Protein AF-L7U8T2-F1 (afdb_monomer)

Organism: Myxococcus stipitatus (strain DSM 14675 / JCM 12634 / Mx s8) (NCBI:txid1278073)

Mean predicted aligned error: 9.09 Å

Foldseek 3Di:
DDDDDDDDDDDDPPPPPPPLDDQFDDDPDDPDDADDFPFDKDFFDPVLQADFADLDQDDDDDPPADFPAWECEPNDIDTQVRCQVVVPAFQEWEDDPVCSVVSHIYTYRHSVRVQVVCVVVVLDFDLDADDVLVVDPQVPFWKKFALDFQNDQPVHIHTDTARIKGLFRVVCQLRTFWIFAGQSFQWKKFAQAGRSHHGIYTYGHSDTGRGQSNAKHWHDNPPDIDIDTPRRRTTMIHGTD

pLDDT: mean 81.12, std 19.15, range [32.31, 98.38]

Nearest PDB structures (foldseek):
  4aka-assembly1_A  TM=7.432E-01  e=2.196E-03  Schistosoma mansoni
  4el6-assembly1_A  TM=7.407E-01  e=4.311E-03  Schistosoma mansoni
  6if9-assembly1_A  TM=6.537E-01  e=1.470E-02  Homo sapiens
  2m3c-assembly1_A  TM=6.765E-01  e=3.262E-02  Danio rerio
  3cw3-assembly1_A  TM=5.817E-01  e=6.404E-02  Homo sapiens

Secondary structure (DSSP, 8-state):
---PPP----------------S-------SSPPPPPSS-EEE--HHHHS-PPP--------S------EEEETTEEEEHHHHHHTT---SEEEESHHHHHTTSEEEESSHHHHHHHHHHTT----SS--GGGGGS-GGG--EEEESSGGG--TT-EEEE-TTEEES--GGGTT---EEE--TTSSEEEEEEEGGGEEEEEEEETT-EES-GGGSEEEEEETTEEEEEESTT---EEEEE-

Radius of gyration: 19.43 Å; Cα contacts (8 Å, |Δi|>4): 538; chains: 1; bounding box: 40×77×51 Å

Solvent-accessible surface area (backbone atoms only — not comparable to full-atom values): 13214 Å² total; per-residue (Å²): 134,88,84,85,76,88,88,77,90,85,81,84,81,76,76,80,68,75,87,51,79,72,86,52,69,74,83,74,90,65,96,68,77,66,46,78,72,87,48,73,77,40,76,28,53,66,72,51,71,58,50,61,29,69,94,50,75,65,86,91,66,69,94,87,70,65,79,80,46,37,33,30,48,82,94,44,81,34,47,59,66,54,34,46,78,69,66,56,68,60,16,38,36,36,46,44,70,72,20,31,77,67,63,24,42,34,36,23,58,39,48,66,60,42,49,53,51,26,56,77,69,73,61,61,68,37,67,56,71,56,79,73,35,68,74,43,66,73,91,82,26,43,22,40,42,12,48,31,53,68,66,36,57,89,86,35,39,32,68,51,39,61,35,31,20,26,48,46,36,64,95,48,42,41,32,36,17,13,39,35,21,12,60,50,22,43,30,28,35,40,12,47,26,51,72,48,30,47,38,36,43,37,29,26,44,30,38,67,40,52,46,26,52,56,44,62,48,61,45,44,42,87,97,46,74,48,66,42,41,48,35,42,32,32,18,12,41,32,18,31,29

Sequence (241 aa):
MSRHRPVSLLMMCLASSLAFADAQEPIPEHDLEPVPPDEEIVPALLQDAFSDAEPGLEEALGDDFASEGQFLVGDVLYTAQEIREQGIHISHFVVDDNAAERQAILGFRTTDELQIYLFMTGKYPSETPQGVQLQCPQVDSPAYFFMDTAYDTGEGYFALWPGMALSRLGRWNDKISSLWGAPCATWTVIHQHSDFKGRKLWVYRGTAIRSLRWHGFAEWWGPFAYWASWNDRVSSVQILW

Structure (mmCIF, N/CA/C/O backbone):
data_AF-L7U8T2-F1
#
_entry.id   AF-L7U8T2-F1
#
loop_
_atom_site.group_PDB
_atom_site.id
_atom_site.type_symbol
_atom_site.label_atom_id
_atom_site.label_alt_id
_atom_site.label_comp_id
_atom_site.label_asym_id
_atom_site.label_entity_id
_atom_site.label_seq_id
_atom_site.pdbx_PDB_ins_code
_atom_site.Cartn_x
_atom_site.Cartn_y
_atom_site.Cartn_z
_atom_site.occupancy
_atom_site.B_iso_or_equiv
_atom_site.auth_seq_id
_atom_site.auth_comp_id
_atom_site.auth_asym_id
_atom_site.auth_atom_id
_atom_site.pdbx_PDB_model_num
ATOM 1 N N . MET A 1 1 ? -11.147 61.829 24.803 1.00 45.66 1 MET A N 1
ATOM 2 C CA . MET A 1 1 ? -11.464 61.774 23.359 1.00 45.66 1 MET A CA 1
ATOM 3 C C . MET A 1 1 ? -10.625 60.683 22.707 1.00 45.66 1 MET A C 1
ATOM 5 O O . MET A 1 1 ? -9.533 60.406 23.181 1.00 45.66 1 MET A O 1
ATOM 9 N N . SER A 1 2 ? -11.234 60.013 21.733 1.00 45.25 2 SER A N 1
ATOM 10 C CA . SER A 1 2 ? -10.999 58.648 21.240 1.00 45.25 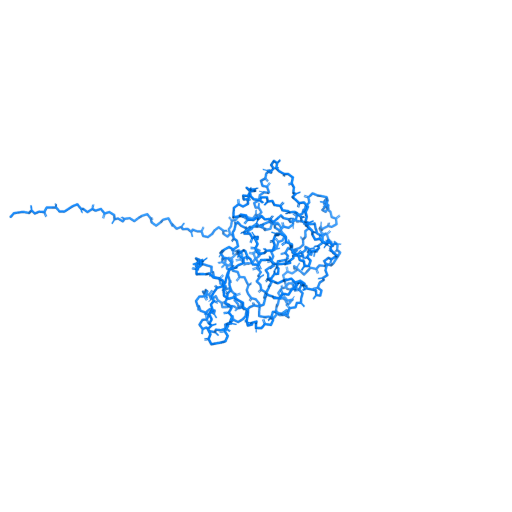2 SER A CA 1
ATOM 11 C C . SER A 1 2 ? -9.557 58.286 20.842 1.00 45.25 2 SER A C 1
ATOM 13 O O . SER A 1 2 ? -8.910 59.023 20.104 1.00 45.25 2 SER A O 1
ATOM 15 N N . ARG A 1 3 ? -9.098 57.101 21.279 1.00 45.31 3 ARG A N 1
ATOM 16 C CA . ARG A 1 3 ? -7.987 56.338 20.681 1.00 45.31 3 ARG A CA 1
ATOM 17 C C . ARG A 1 3 ? -8.598 55.315 19.719 1.00 45.31 3 ARG A C 1
ATOM 19 O O . ARG A 1 3 ? -9.233 54.371 20.181 1.00 45.3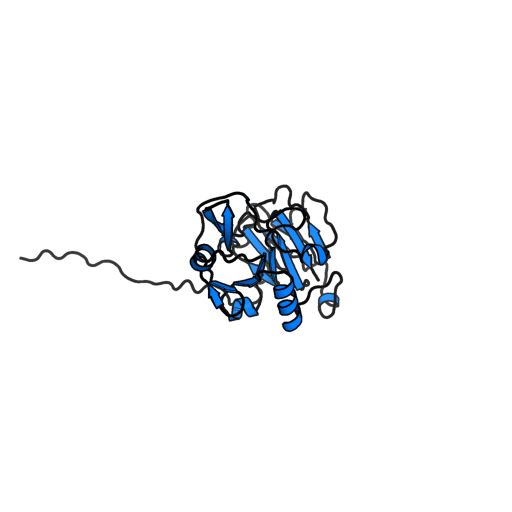1 3 ARG A O 1
ATOM 26 N N . HIS A 1 4 ? -8.379 55.463 18.415 1.00 47.41 4 HIS A N 1
ATOM 27 C CA . HIS A 1 4 ? -8.687 54.405 17.451 1.00 47.41 4 HIS A CA 1
ATOM 28 C C . HIS A 1 4 ? -7.502 53.437 17.348 1.00 47.41 4 HIS A C 1
ATOM 30 O O . HIS A 1 4 ? -6.382 53.840 17.044 1.00 47.41 4 HIS A O 1
ATOM 36 N N . ARG A 1 5 ? -7.762 52.161 17.655 1.00 44.88 5 ARG A N 1
ATOM 37 C CA . ARG A 1 5 ? -6.883 51.023 17.352 1.00 44.88 5 ARG A CA 1
ATOM 38 C C . ARG A 1 5 ? -7.120 50.570 15.902 1.00 44.88 5 ARG A C 1
ATOM 40 O O . ARG A 1 5 ? -8.258 50.669 15.443 1.00 44.88 5 ARG A O 1
ATOM 47 N N . PRO A 1 6 ? -6.102 50.037 15.207 1.00 47.84 6 PRO A N 1
ATOM 48 C CA . PRO A 1 6 ? -6.298 49.372 13.927 1.00 47.84 6 PRO A CA 1
ATOM 49 C C . PRO A 1 6 ? -6.969 48.011 14.152 1.00 47.84 6 PRO A C 1
ATOM 51 O O . PRO A 1 6 ? -6.552 47.240 15.016 1.00 47.84 6 PRO A O 1
ATOM 54 N N . VAL A 1 7 ? -8.011 47.721 13.376 1.00 42.91 7 VAL A N 1
ATOM 55 C CA . VAL A 1 7 ? -8.558 46.369 13.238 1.00 42.91 7 VAL A CA 1
ATOM 56 C C . VAL A 1 7 ? -7.820 45.731 12.067 1.00 42.91 7 VAL A C 1
ATOM 58 O O . VAL A 1 7 ? -7.930 46.184 10.932 1.00 42.91 7 VAL A O 1
ATOM 61 N N . SER A 1 8 ? -7.008 44.726 12.369 1.00 41.28 8 SER A N 1
ATOM 62 C CA . SER A 1 8 ? -6.406 43.814 11.403 1.00 41.28 8 SER A CA 1
ATOM 63 C C . SER A 1 8 ? -6.908 42.405 11.678 1.00 41.28 8 SER A C 1
ATOM 65 O O . SER A 1 8 ? -7.163 42.061 12.830 1.00 41.28 8 SER A O 1
ATOM 67 N N . LEU A 1 9 ? -6.942 41.628 10.595 1.00 39.38 9 LEU A N 1
ATOM 68 C CA . LEU A 1 9 ? -7.124 40.180 10.497 1.00 39.38 9 LEU A CA 1
ATOM 69 C C . LEU A 1 9 ? -8.501 39.608 10.838 1.00 39.38 9 LEU A C 1
ATOM 71 O O . LEU A 1 9 ? -8.900 39.544 11.993 1.00 39.38 9 LEU A O 1
ATOM 75 N N . LEU A 1 10 ? -9.149 39.081 9.801 1.00 34.75 10 LEU A N 1
ATOM 76 C CA . LEU A 1 10 ? -9.542 37.674 9.590 1.00 34.75 10 LEU A CA 1
ATOM 77 C C . LEU A 1 10 ? -10.393 37.699 8.300 1.00 34.75 10 LEU A C 1
ATOM 79 O O . LEU A 1 10 ? -11.108 38.663 8.069 1.00 34.75 10 LEU A O 1
ATOM 83 N N . MET A 1 11 ? -10.388 36.755 7.369 1.00 35.09 11 MET A N 1
ATOM 84 C CA . MET A 1 11 ? -10.200 35.319 7.467 1.00 35.09 11 MET A CA 1
ATOM 85 C C . MET A 1 11 ? -10.095 34.845 6.005 1.00 35.09 11 MET A C 1
ATOM 87 O O . MET A 1 11 ? -11.059 34.973 5.255 1.00 35.09 11 MET A O 1
ATOM 91 N N . MET A 1 12 ? -8.939 34.355 5.564 1.00 32.97 12 MET A N 1
ATOM 92 C CA . MET A 1 12 ? -8.880 33.482 4.388 1.00 32.97 12 MET A CA 1
ATOM 93 C C . MET A 1 12 ? -8.732 32.070 4.939 1.00 32.97 12 MET A C 1
ATOM 95 O O . MET A 1 12 ? -7.625 31.598 5.171 1.00 32.97 12 MET A O 1
ATOM 99 N N . CYS A 1 13 ? -9.863 31.421 5.217 1.00 32.31 13 CYS A N 1
ATOM 100 C CA . CYS A 1 13 ? -9.899 29.968 5.290 1.00 32.31 13 CYS A CA 1
ATOM 101 C C . CYS A 1 13 ? -9.698 29.465 3.860 1.00 32.31 13 CYS A C 1
ATOM 103 O O . CYS A 1 13 ? -10.658 29.325 3.105 1.00 32.31 13 CYS A O 1
ATOM 105 N N . LEU A 1 14 ? -8.442 29.253 3.471 1.00 36.28 14 LEU A N 1
ATOM 106 C CA . LEU A 1 14 ? -8.145 28.290 2.423 1.00 36.28 14 LEU A CA 1
ATOM 107 C C . LEU A 1 14 ? -8.578 26.945 2.995 1.00 36.28 14 LEU A C 1
ATOM 109 O O . LEU A 1 14 ? -7.929 26.398 3.881 1.00 36.28 14 LEU A O 1
ATOM 113 N N . ALA A 1 15 ? -9.747 26.486 2.562 1.00 35.16 15 ALA A N 1
ATOM 114 C CA . ALA A 1 15 ? -10.130 25.104 2.722 1.00 35.16 15 ALA A CA 1
ATOM 115 C C . ALA A 1 15 ? -9.053 24.282 2.012 1.00 35.16 15 ALA A C 1
ATOM 117 O O . ALA A 1 15 ? -8.987 24.272 0.783 1.00 35.16 15 ALA A O 1
ATOM 118 N N . SER A 1 16 ? -8.182 23.644 2.789 1.00 36.84 16 SER A N 1
ATOM 119 C CA . SER A 1 16 ? -7.380 22.516 2.339 1.00 36.84 16 SER A CA 1
ATOM 120 C C . SER A 1 16 ? -8.359 21.383 2.059 1.00 36.84 16 SER A C 1
ATOM 122 O O . SER A 1 16 ? -8.576 20.499 2.879 1.00 36.84 16 SER A O 1
ATOM 124 N N . SER A 1 17 ? -9.059 21.468 0.931 1.00 37.16 17 SER A N 1
ATOM 125 C CA . SER A 1 17 ? -9.742 20.327 0.349 1.00 37.16 17 SER A CA 1
ATOM 126 C C . SER A 1 17 ? -8.671 19.267 0.146 1.00 37.16 17 SER A C 1
ATOM 128 O O . SER A 1 17 ? -7.812 19.419 -0.724 1.00 37.16 17 SER A O 1
ATOM 130 N N . LEU A 1 18 ? -8.685 18.256 1.017 1.00 47.06 18 LEU A N 1
ATOM 131 C CA . LEU A 1 18 ? -7.921 17.031 0.868 1.00 47.06 18 LEU A CA 1
ATOM 132 C C . LEU A 1 18 ? -8.056 16.592 -0.591 1.00 47.06 18 LEU A C 1
ATOM 134 O O . LEU A 1 18 ? -9.169 16.392 -1.085 1.00 47.06 18 LEU A O 1
ATOM 138 N N . ALA A 1 19 ? -6.929 16.540 -1.294 1.00 41.81 19 ALA A N 1
ATOM 139 C CA . ALA A 1 19 ? -6.849 16.095 -2.673 1.00 41.81 19 ALA A CA 1
ATOM 140 C C . ALA A 1 19 ? -7.136 14.584 -2.722 1.00 41.81 19 ALA A C 1
ATOM 142 O O . ALA A 1 19 ? -6.229 13.772 -2.820 1.00 41.81 19 ALA A O 1
ATOM 143 N N . PHE A 1 20 ? -8.410 14.213 -2.591 1.00 45.44 20 PHE A N 1
ATOM 144 C CA . PHE A 1 20 ? -8.918 12.852 -2.795 1.00 45.44 20 PHE A CA 1
ATOM 145 C C . PHE A 1 20 ? -9.594 12.694 -4.162 1.00 45.44 20 PHE A C 1
ATOM 147 O O . PHE A 1 20 ? -10.290 11.718 -4.406 1.00 45.44 20 PHE A O 1
ATOM 154 N N . ALA A 1 21 ? -9.399 13.648 -5.072 1.00 33.66 21 ALA A N 1
ATOM 155 C CA . ALA A 1 21 ? -9.958 13.590 -6.412 1.00 33.66 21 ALA A CA 1
ATOM 156 C C . ALA A 1 21 ? -8.982 14.194 -7.425 1.00 33.66 21 ALA A C 1
ATOM 158 O O . ALA A 1 21 ? -9.205 15.288 -7.934 1.00 33.66 21 ALA A O 1
ATOM 159 N N . ASP A 1 22 ? -7.908 13.464 -7.716 1.00 33.53 22 ASP A N 1
ATOM 160 C CA . ASP A 1 22 ? -7.507 13.312 -9.110 1.00 33.53 22 ASP A CA 1
ATOM 161 C C . ASP A 1 22 ? -7.106 11.853 -9.341 1.00 33.53 22 ASP A C 1
ATOM 163 O O . ASP A 1 22 ? -6.260 11.281 -8.650 1.00 33.53 22 ASP A O 1
ATOM 167 N N . ALA A 1 23 ? -7.843 11.213 -10.239 1.00 43.88 23 ALA A N 1
ATOM 168 C CA . ALA A 1 23 ? -7.644 9.830 -10.616 1.00 43.88 23 ALA A CA 1
ATOM 169 C C . ALA A 1 23 ? -6.400 9.772 -11.505 1.00 43.88 23 ALA A C 1
ATOM 171 O O . ALA A 1 23 ? -6.411 10.339 -12.589 1.00 43.88 23 ALA A O 1
ATOM 172 N N . GLN A 1 24 ? -5.359 9.074 -11.045 1.00 44.12 24 GLN A N 1
ATOM 173 C CA . GLN A 1 24 ? -4.103 8.871 -11.775 1.00 44.12 24 GLN A CA 1
ATOM 174 C C . GLN A 1 24 ? -3.408 10.190 -12.150 1.00 44.12 24 GLN A C 1
ATOM 176 O O . GLN A 1 24 ? -3.500 10.662 -13.283 1.00 44.12 24 GLN A O 1
ATOM 181 N N . GLU A 1 25 ? -2.649 10.766 -11.212 1.00 52.16 25 GLU A N 1
ATOM 182 C CA . GLU A 1 25 ? -1.636 11.751 -11.599 1.00 52.16 25 GLU A CA 1
ATOM 183 C C . GLU A 1 25 ? -0.673 11.067 -12.590 1.00 52.16 25 GLU A C 1
ATOM 185 O O . GLU A 1 25 ? -0.160 9.982 -12.285 1.00 52.16 25 GLU A O 1
ATOM 190 N N . PRO A 1 26 ? -0.451 11.627 -13.796 1.00 55.53 26 PRO A N 1
ATOM 191 C CA . PRO A 1 26 ? 0.560 11.089 -14.691 1.00 55.53 26 PRO A CA 1
ATOM 192 C C . PRO A 1 26 ? 1.898 11.155 -13.964 1.00 55.53 26 PRO A C 1
ATOM 194 O O . PRO A 1 26 ? 2.190 12.175 -13.352 1.00 55.53 26 PRO A O 1
ATOM 197 N N . ILE A 1 27 ? 2.684 10.083 -14.043 1.00 58.38 27 ILE A N 1
ATOM 198 C CA . ILE A 1 27 ? 4.072 10.023 -13.570 1.00 58.38 27 ILE A CA 1
ATOM 199 C C . ILE A 1 27 ? 4.819 11.202 -14.228 1.00 58.38 27 ILE A C 1
ATOM 201 O O . ILE A 1 27 ? 5.026 11.139 -15.444 1.00 58.38 27 ILE A O 1
ATOM 205 N N . PRO A 1 28 ? 5.169 12.307 -13.534 1.00 60.94 28 PRO A N 1
ATOM 206 C CA . PRO A 1 28 ? 6.024 13.332 -14.095 1.00 60.94 28 PRO A CA 1
ATOM 207 C C . PRO A 1 28 ? 7.304 12.701 -14.624 1.00 60.94 28 PRO A C 1
ATOM 209 O O . PRO A 1 28 ? 7.880 11.786 -14.037 1.00 60.94 28 PRO A O 1
ATOM 212 N N . GLU A 1 29 ? 7.722 13.196 -15.782 1.00 63.75 29 GLU A N 1
ATOM 213 C CA . GLU A 1 29 ? 8.999 12.820 -16.361 1.00 63.75 29 GLU A CA 1
ATOM 214 C C . GLU A 1 29 ? 10.106 13.204 -15.373 1.00 63.75 29 GLU A C 1
ATOM 216 O O . GLU A 1 29 ? 10.185 14.347 -14.916 1.00 63.75 29 GLU A O 1
ATOM 221 N N . HIS A 1 30 ? 10.939 12.228 -15.025 1.00 64.75 30 HIS A N 1
ATOM 222 C CA . HIS A 1 30 ? 12.118 12.439 -14.203 1.00 64.75 30 HIS A CA 1
ATOM 223 C C . HIS A 1 30 ? 13.360 12.279 -15.074 1.00 64.75 30 HIS A C 1
ATOM 225 O O . HIS A 1 30 ? 13.496 11.301 -15.806 1.00 64.75 30 HIS A O 1
ATOM 231 N N . ASP A 1 31 ? 14.284 13.230 -14.957 1.00 66.62 31 ASP A N 1
ATOM 232 C CA . ASP A 1 31 ? 15.567 13.200 -15.671 1.00 66.62 31 ASP A CA 1
ATOM 233 C C . ASP A 1 31 ? 16.571 12.206 -15.055 1.00 66.62 31 ASP A C 1
ATOM 235 O O . ASP A 1 31 ? 17.640 11.959 -15.615 1.00 66.62 31 ASP A O 1
ATOM 239 N N . LEU A 1 32 ? 16.262 11.669 -13.872 1.00 71.75 32 LEU A N 1
ATOM 240 C CA . LEU A 1 32 ? 17.109 10.729 -13.146 1.00 71.75 32 LEU A CA 1
ATOM 241 C C . LEU A 1 32 ? 16.700 9.295 -13.469 1.00 71.75 32 LEU A C 1
ATOM 243 O O . LEU A 1 32 ? 15.520 9.007 -13.604 1.00 71.75 32 LEU A O 1
ATOM 247 N N . GLU A 1 33 ? 17.668 8.387 -13.558 1.00 80.12 33 GLU A N 1
ATOM 248 C CA . GLU A 1 33 ? 17.374 6.955 -13.630 1.00 80.12 33 GLU A CA 1
ATOM 249 C C . GLU A 1 33 ? 17.013 6.414 -12.233 1.00 80.12 33 GLU A C 1
ATOM 251 O O . GLU A 1 33 ? 17.570 6.889 -11.234 1.00 80.12 33 GLU A O 1
ATOM 256 N N . PRO A 1 34 ? 16.126 5.403 -12.131 1.00 83.50 34 PRO A N 1
ATOM 257 C CA . PRO A 1 34 ? 15.832 4.760 -10.860 1.00 83.50 34 PRO A CA 1
ATOM 258 C C . PRO A 1 34 ? 17.106 4.174 -10.260 1.00 83.50 34 PRO A C 1
ATOM 260 O O . PRO A 1 34 ? 17.869 3.476 -10.934 1.00 83.50 34 PRO A O 1
ATOM 263 N N . VAL A 1 35 ? 17.312 4.393 -8.968 1.00 85.19 35 VAL A N 1
ATOM 264 C CA . VAL A 1 35 ? 18.384 3.713 -8.255 1.00 85.19 35 VAL A CA 1
ATOM 265 C C . VAL A 1 35 ? 18.026 2.227 -8.159 1.00 85.19 35 VAL A C 1
ATOM 267 O O . VAL A 1 35 ? 16.935 1.898 -7.686 1.00 85.19 35 VAL A O 1
ATOM 270 N N . PRO A 1 36 ? 18.934 1.313 -8.542 1.00 80.94 36 PRO A N 1
ATOM 271 C CA . PRO A 1 36 ? 18.758 -0.098 -8.245 1.00 80.94 36 PRO A CA 1
ATOM 272 C C . PRO A 1 36 ? 18.576 -0.313 -6.733 1.00 80.94 36 PRO A C 1
ATOM 274 O O . PRO A 1 36 ? 19.292 0.312 -5.942 1.00 80.94 36 PRO A O 1
ATOM 277 N N . PRO A 1 37 ? 17.652 -1.187 -6.307 1.00 82.69 37 PRO A N 1
ATOM 278 C CA . PRO A 1 37 ? 17.582 -1.584 -4.910 1.00 82.69 37 PRO A CA 1
ATOM 279 C C . PRO A 1 37 ? 18.884 -2.288 -4.498 1.00 82.69 37 PRO A C 1
ATOM 281 O O . PRO A 1 37 ? 19.480 -3.022 -5.286 1.00 82.69 37 PRO A O 1
ATOM 284 N N . ASP A 1 38 ? 19.319 -2.073 -3.255 1.00 84.25 38 ASP A N 1
ATOM 285 C CA . ASP A 1 38 ? 20.511 -2.741 -2.702 1.00 84.25 38 ASP A CA 1
ATOM 286 C C . ASP A 1 38 ? 20.245 -4.221 -2.357 1.00 84.25 38 ASP A C 1
ATOM 288 O O . ASP A 1 38 ? 21.171 -4.983 -2.083 1.00 84.25 38 ASP A O 1
ATOM 292 N N . GLU A 1 39 ? 18.970 -4.606 -2.329 1.00 92.81 39 GLU A N 1
ATOM 293 C CA . GLU A 1 39 ? 18.466 -5.875 -1.813 1.00 92.81 39 GLU A CA 1
ATOM 294 C C . GLU A 1 39 ? 18.006 -6.800 -2.948 1.00 92.81 39 GLU A C 1
ATOM 296 O O . GLU A 1 39 ? 17.706 -6.365 -4.064 1.00 92.81 39 GLU A O 1
ATOM 301 N N . GLU A 1 40 ? 17.940 -8.100 -2.656 1.00 93.25 40 GLU A N 1
ATOM 302 C CA . GLU A 1 40 ? 17.499 -9.108 -3.619 1.00 93.25 40 GLU A CA 1
ATOM 303 C C . GLU A 1 40 ? 16.003 -8.964 -3.928 1.00 93.25 40 GLU A C 1
ATOM 305 O O . GLU A 1 40 ? 15.152 -8.990 -3.036 1.00 93.25 40 GLU A O 1
ATOM 310 N N . ILE A 1 41 ? 15.682 -8.860 -5.219 1.00 96.56 41 ILE A N 1
ATOM 311 C CA . ILE A 1 41 ? 14.303 -8.891 -5.698 1.00 96.56 41 ILE A CA 1
ATOM 312 C C . ILE A 1 41 ? 13.805 -10.336 -5.678 1.00 96.56 41 ILE A C 1
ATOM 314 O O . ILE A 1 41 ? 14.358 -11.207 -6.352 1.00 96.56 41 ILE A O 1
ATOM 318 N N . VAL A 1 42 ? 12.718 -10.570 -4.948 1.00 97.00 42 VAL A N 1
ATOM 319 C CA . VAL A 1 42 ? 12.051 -11.873 -4.824 1.00 97.00 42 VAL A CA 1
ATOM 320 C C . VAL A 1 42 ? 10.669 -11.832 -5.490 1.00 97.00 42 VAL A C 1
ATOM 322 O O . VAL A 1 42 ? 10.132 -10.745 -5.725 1.00 97.00 42 VAL A O 1
ATOM 325 N N . PRO A 1 43 ? 10.058 -12.984 -5.820 1.00 97.44 43 PRO A N 1
ATOM 326 C CA . PRO A 1 43 ? 8.675 -13.017 -6.287 1.00 97.44 43 PRO A CA 1
ATOM 327 C C . PRO A 1 43 ? 7.704 -12.469 -5.233 1.00 97.44 43 PRO A C 1
ATOM 329 O O . PRO A 1 43 ? 7.844 -12.765 -4.048 1.00 97.44 43 PRO A O 1
ATOM 332 N N . ALA A 1 44 ? 6.699 -11.707 -5.664 1.00 97.12 44 ALA A N 1
ATOM 333 C CA . ALA A 1 44 ? 5.607 -11.281 -4.794 1.00 97.12 44 ALA A CA 1
ATOM 334 C C . ALA A 1 44 ? 4.609 -12.433 -4.588 1.00 97.12 44 ALA A C 1
ATOM 336 O O . ALA A 1 44 ? 4.006 -12.908 -5.552 1.00 97.12 44 ALA A O 1
ATOM 337 N N . LEU A 1 45 ? 4.431 -12.868 -3.339 1.00 97.62 45 LEU A N 1
ATOM 338 C CA . LEU A 1 45 ? 3.524 -13.958 -2.970 1.00 97.62 45 LEU A CA 1
ATOM 339 C C . LEU A 1 45 ? 2.320 -13.418 -2.196 1.00 97.62 45 LEU A C 1
ATOM 341 O O . LEU A 1 45 ? 2.463 -12.563 -1.320 1.00 97.62 45 LEU A O 1
ATOM 345 N N . LEU A 1 46 ? 1.127 -13.953 -2.467 1.00 96.88 46 LEU A N 1
ATOM 346 C CA . LEU A 1 46 ? -0.103 -13.491 -1.809 1.00 96.88 46 LEU A CA 1
ATOM 347 C C . LEU A 1 46 ? -0.097 -13.761 -0.305 1.00 96.88 46 LEU A C 1
ATOM 349 O O . LEU A 1 46 ? -0.580 -12.944 0.475 1.00 96.88 46 LEU A O 1
ATOM 353 N N . GLN A 1 47 ? 0.460 -14.902 0.098 1.00 96.88 47 GLN A N 1
ATOM 354 C CA . GLN A 1 47 ? 0.523 -15.316 1.502 1.00 96.88 47 GLN A CA 1
ATOM 355 C C . GLN A 1 47 ? 1.290 -14.319 2.387 1.00 96.88 47 GLN A C 1
ATOM 357 O O . GLN A 1 47 ? 0.995 -14.198 3.570 1.00 96.88 47 GLN A O 1
ATOM 362 N N . ASP A 1 48 ? 2.247 -13.589 1.814 1.00 96.81 48 ASP A N 1
ATOM 363 C CA . ASP A 1 48 ? 3.070 -12.629 2.547 1.00 96.81 48 ASP A CA 1
ATOM 364 C C . ASP A 1 48 ? 2.297 -11.316 2.778 1.00 96.81 48 ASP A C 1
ATOM 366 O O . ASP A 1 48 ? 2.389 -10.692 3.837 1.00 96.81 48 ASP A O 1
ATOM 370 N N . ALA A 1 49 ? 1.459 -10.926 1.812 1.00 96.81 49 ALA A N 1
ATOM 371 C CA . ALA A 1 49 ? 0.580 -9.767 1.923 1.00 96.81 49 ALA A CA 1
ATOM 372 C C . ALA A 1 49 ? -0.627 -10.024 2.845 1.00 96.81 49 ALA A C 1
ATOM 374 O O . ALA A 1 49 ? -1.096 -9.114 3.534 1.00 96.81 49 ALA A O 1
ATOM 375 N N . PHE A 1 50 ? -1.115 -11.264 2.904 1.00 97.44 50 PHE A N 1
ATOM 376 C CA . PHE A 1 50 ? -2.249 -11.674 3.735 1.00 97.44 50 PHE A CA 1
ATOM 377 C C . PHE A 1 50 ? -1.808 -12.213 5.095 1.00 97.44 50 PHE A C 1
ATOM 379 O O . PHE A 1 50 ? -1.923 -13.399 5.400 1.00 97.44 50 PHE A O 1
ATOM 386 N N . SER A 1 51 ? -1.320 -11.302 5.931 1.00 95.00 51 SER A N 1
ATOM 387 C CA . SER A 1 51 ? -1.038 -11.567 7.339 1.00 95.00 51 SER A CA 1
ATOM 388 C C . SER A 1 51 ? -1.532 -10.426 8.220 1.00 95.00 51 SER A C 1
ATOM 390 O O . SER A 1 51 ? -1.432 -9.251 7.854 1.00 95.00 51 SER A O 1
ATOM 392 N N . ASP A 1 52 ? -2.032 -10.761 9.404 1.00 93.19 52 ASP A N 1
ATOM 393 C CA . ASP A 1 52 ? -2.437 -9.759 10.382 1.00 93.19 52 ASP A CA 1
ATOM 394 C C . ASP A 1 52 ? -1.214 -9.172 11.078 1.00 93.19 52 ASP A C 1
ATOM 396 O O . ASP A 1 52 ? -0.253 -9.875 11.401 1.00 93.19 52 ASP A O 1
ATOM 400 N N . ALA A 1 53 ? -1.254 -7.865 11.324 1.00 87.12 53 ALA A N 1
ATOM 401 C CA . ALA A 1 53 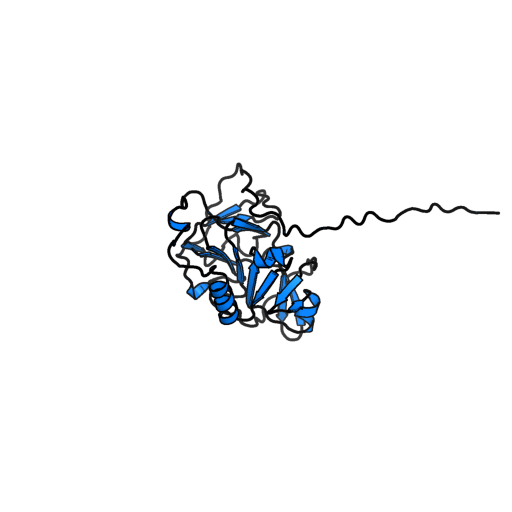? -0.280 -7.249 12.200 1.00 87.12 53 ALA A CA 1
ATOM 402 C C . ALA A 1 53 ? -0.592 -7.710 13.623 1.00 87.12 53 ALA A C 1
ATOM 404 O O . ALA A 1 53 ? -1.685 -7.442 14.133 1.00 87.12 53 ALA A O 1
ATOM 405 N N . GLU A 1 54 ? 0.359 -8.365 14.286 1.00 79.50 54 GLU A N 1
ATOM 406 C CA . GLU A 1 54 ? 0.243 -8.539 15.728 1.00 79.50 54 GLU A CA 1
ATOM 407 C C . GLU A 1 54 ? 0.140 -7.150 16.384 1.00 79.50 54 GLU A C 1
ATOM 409 O O . GLU A 1 54 ? 0.727 -6.184 15.880 1.00 79.50 54 GLU A O 1
ATOM 414 N N . PRO A 1 55 ? -0.613 -7.000 17.485 1.00 66.69 55 PRO A N 1
ATOM 415 C CA . PRO A 1 55 ? -0.534 -5.811 18.322 1.00 66.69 55 PRO A CA 1
ATOM 416 C C . PRO A 1 55 ? 0.900 -5.688 18.866 1.00 66.69 55 PRO A C 1
ATOM 418 O O . PRO A 1 55 ? 1.241 -6.256 19.901 1.00 66.69 55 PRO A O 1
ATOM 421 N N . GLY A 1 56 ? 1.769 -5.031 18.100 1.00 58.72 56 GLY A N 1
ATOM 422 C CA . GLY A 1 56 ? 3.191 -4.922 18.393 1.00 58.72 56 GLY A CA 1
ATOM 423 C C . GLY A 1 56 ? 3.457 -4.011 19.586 1.00 58.72 56 GLY A C 1
ATOM 424 O O . GLY A 1 56 ? 2.713 -3.065 19.821 1.00 58.72 56 GLY A O 1
ATOM 425 N N . LEU A 1 57 ? 4.539 -4.315 20.308 1.00 46.94 57 LEU A N 1
ATOM 426 C CA . LEU A 1 57 ? 5.127 -3.550 21.417 1.00 46.94 57 LEU A CA 1
ATOM 427 C C . LEU A 1 57 ? 6.258 -2.604 20.936 1.00 46.94 57 LEU A C 1
ATOM 429 O O . LEU A 1 57 ? 7.165 -2.306 21.710 1.00 46.94 57 LEU A O 1
ATOM 433 N N . GLU A 1 58 ? 6.266 -2.172 19.673 1.00 50.47 58 GLU A N 1
ATOM 434 C CA . GLU A 1 58 ? 7.445 -1.558 19.026 1.00 50.47 58 GLU A CA 1
ATOM 435 C C . GLU A 1 58 ? 7.438 -0.015 18.949 1.00 50.47 58 GLU A C 1
ATOM 437 O O . GLU A 1 58 ? 6.518 0.644 19.432 1.00 50.47 58 GLU A O 1
ATOM 442 N N . GLU A 1 59 ? 8.568 0.540 18.488 1.00 46.66 59 GLU A N 1
ATOM 443 C CA . GLU A 1 59 ? 9.223 1.785 18.921 1.00 46.66 59 GLU A CA 1
ATOM 444 C C . GLU A 1 59 ? 8.549 3.113 18.534 1.00 46.66 59 GLU A C 1
ATOM 446 O O . GLU A 1 59 ? 8.285 3.426 17.373 1.00 46.66 59 GLU A O 1
ATOM 451 N N . ALA A 1 60 ? 8.378 3.965 19.550 1.00 42.00 60 ALA A N 1
ATOM 452 C CA . ALA A 1 60 ? 7.900 5.33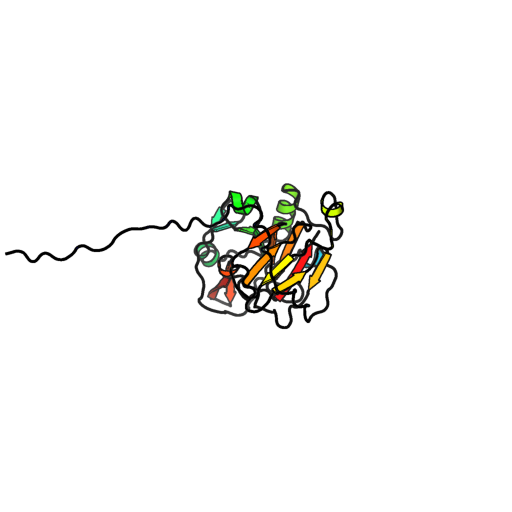0 19.402 1.00 42.00 60 ALA A CA 1
ATOM 453 C C . ALA A 1 60 ? 8.921 6.205 18.660 1.00 42.00 60 ALA A C 1
ATOM 455 O O . ALA A 1 60 ? 9.967 6.560 19.203 1.00 42.00 60 ALA A O 1
ATOM 456 N N . LEU A 1 61 ? 8.570 6.626 17.446 1.00 44.97 61 LEU A N 1
ATOM 457 C CA . LEU A 1 61 ? 9.259 7.694 16.727 1.00 44.97 61 LEU A CA 1
ATOM 458 C C . LEU A 1 61 ? 8.312 8.873 16.489 1.00 44.97 61 LEU A C 1
ATOM 460 O O . LEU A 1 61 ? 7.367 8.749 15.713 1.00 44.97 61 LEU A O 1
ATOM 464 N N . GLY A 1 62 ? 8.648 9.988 17.154 1.00 46.09 62 GLY A N 1
ATOM 465 C CA . GLY A 1 62 ? 8.436 11.380 16.734 1.00 46.09 62 GLY A CA 1
ATOM 466 C C . GLY A 1 62 ? 7.013 11.949 16.753 1.00 46.09 62 GLY A C 1
ATOM 467 O O . GLY A 1 62 ? 6.122 11.445 16.087 1.00 46.09 62 GLY A O 1
ATOM 468 N N . ASP A 1 63 ? 6.848 13.093 17.424 1.00 44.78 63 ASP A N 1
ATOM 469 C CA . ASP A 1 63 ? 5.623 13.916 17.527 1.00 44.78 63 ASP A CA 1
ATOM 470 C C . ASP A 1 63 ? 5.227 14.662 16.221 1.00 44.78 63 ASP A C 1
ATOM 472 O O . ASP A 1 63 ? 4.437 15.607 16.243 1.00 44.78 63 ASP A O 1
ATOM 476 N N . ASP A 1 64 ? 5.731 14.247 15.056 1.00 48.16 64 ASP A N 1
ATOM 477 C CA . ASP A 1 64 ? 5.561 14.980 13.795 1.00 48.16 64 ASP A CA 1
ATOM 478 C C . ASP A 1 64 ? 4.376 14.451 12.971 1.00 48.16 64 ASP A C 1
ATOM 480 O O . ASP A 1 64 ? 4.527 13.998 11.834 1.00 48.16 64 ASP A O 1
ATOM 484 N N . PHE A 1 65 ? 3.166 14.526 13.531 1.00 49.84 65 PHE A N 1
ATOM 485 C CA . PHE A 1 65 ? 1.940 14.173 12.811 1.00 49.84 65 PHE A CA 1
ATOM 486 C C . PHE A 1 65 ? 0.979 15.353 12.648 1.00 49.84 65 PHE A C 1
ATOM 488 O O . PHE A 1 65 ? 0.717 16.113 13.578 1.00 49.84 65 PHE A O 1
ATOM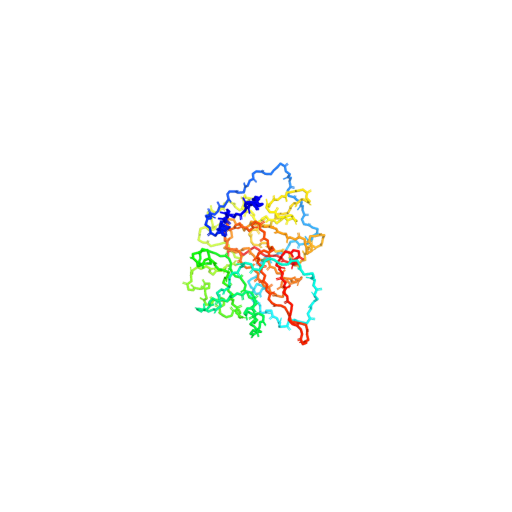 495 N N . ALA A 1 66 ? 0.399 15.456 11.451 1.00 48.81 66 ALA A N 1
ATOM 496 C CA . ALA A 1 66 ? -0.694 16.364 11.134 1.00 48.81 66 ALA A CA 1
ATOM 497 C C . ALA A 1 66 ? -1.953 15.523 10.847 1.00 48.81 66 ALA A C 1
ATOM 499 O O . ALA A 1 66 ? -2.059 14.838 9.832 1.00 48.81 66 ALA A O 1
ATOM 500 N N . SER A 1 67 ? -2.879 15.512 11.810 1.00 49.50 67 SER A N 1
ATOM 501 C CA . SER A 1 67 ? -3.914 14.485 11.976 1.00 49.50 67 SER A CA 1
ATOM 502 C C . SER A 1 67 ? -5.225 14.700 11.241 1.00 49.50 67 SER A C 1
ATOM 504 O O . SER A 1 67 ? -6.294 14.482 11.811 1.00 49.50 67 SER A O 1
ATOM 506 N N . GLU A 1 68 ? -5.169 15.121 9.985 1.00 62.25 68 GLU A N 1
ATOM 507 C CA . GLU A 1 68 ? -6.390 15.510 9.268 1.00 62.25 68 GLU A CA 1
ATOM 508 C C . GLU A 1 68 ? -7.091 14.349 8.538 1.00 62.25 68 GLU A C 1
ATOM 510 O O . GLU A 1 68 ? -8.213 14.515 8.068 1.00 62.25 68 GLU A O 1
ATOM 515 N N . GLY A 1 69 ? -6.484 13.157 8.476 1.00 69.12 69 GLY A N 1
ATOM 516 C CA . GLY A 1 69 ? -7.073 11.987 7.813 1.00 69.12 69 GLY A CA 1
ATOM 517 C C . GLY A 1 69 ? -8.228 11.336 8.589 1.00 69.12 69 GLY A C 1
ATOM 518 O O . GLY A 1 69 ? -8.149 11.147 9.806 1.00 69.12 69 GLY A O 1
ATOM 519 N N . GLN A 1 70 ? -9.287 10.949 7.869 1.00 85.62 70 GLN A N 1
ATOM 520 C CA . GLN A 1 70 ? -10.378 10.104 8.369 1.00 85.62 70 GLN A CA 1
ATOM 521 C C . GLN A 1 70 ? -10.143 8.634 8.006 1.00 85.62 70 GLN A C 1
ATOM 523 O O . GLN A 1 70 ? -9.589 8.325 6.949 1.00 85.62 70 GLN A O 1
ATOM 528 N N . PHE A 1 71 ? -10.608 7.732 8.868 1.00 88.38 71 PHE A N 1
ATOM 529 C CA . PHE A 1 71 ? -10.509 6.287 8.694 1.00 88.38 71 PHE A CA 1
ATOM 530 C C . PHE A 1 71 ? -11.896 5.664 8.712 1.00 88.38 71 PHE A C 1
ATOM 532 O O . PHE A 1 71 ? -12.641 5.849 9.672 1.00 88.38 71 PHE A O 1
ATOM 539 N N . LEU A 1 72 ? -12.239 4.888 7.692 1.00 92.88 72 LEU A N 1
ATOM 540 C CA . LEU A 1 72 ? -13.463 4.100 7.685 1.00 92.88 72 LEU A CA 1
ATOM 541 C C . LEU A 1 72 ? -13.146 2.673 8.128 1.00 92.88 72 LEU A C 1
ATOM 543 O O . LEU A 1 72 ? -12.479 1.940 7.402 1.00 92.88 72 LEU A O 1
ATOM 547 N N . VAL A 1 73 ? -13.631 2.274 9.303 1.00 94.12 73 VAL A N 1
ATOM 548 C CA . VAL A 1 73 ? -13.454 0.911 9.828 1.00 94.12 73 VAL A CA 1
ATOM 549 C C . VAL A 1 73 ? -14.823 0.251 9.943 1.00 94.12 73 VAL A C 1
ATOM 551 O O . VAL A 1 73 ? -15.628 0.598 10.812 1.00 94.12 73 VAL A O 1
ATOM 554 N N . GLY A 1 74 ? -15.102 -0.696 9.044 1.00 93.12 74 GLY A N 1
ATOM 555 C CA . GLY A 1 74 ? -16.469 -1.160 8.797 1.00 93.12 74 GLY A CA 1
ATOM 556 C C . GLY A 1 74 ? -17.309 -0.040 8.175 1.00 93.12 74 GLY A C 1
ATOM 557 O O . GLY A 1 74 ? -16.926 0.515 7.152 1.00 93.12 74 GLY A O 1
ATOM 558 N N . ASP A 1 75 ? -18.420 0.325 8.817 1.00 93.62 75 ASP A N 1
ATOM 559 C CA . ASP A 1 75 ? -19.308 1.414 8.372 1.00 93.62 75 ASP A CA 1
ATOM 560 C C . ASP A 1 75 ? -19.169 2.700 9.210 1.00 93.62 75 ASP A C 1
ATOM 562 O O . ASP A 1 75 ? -19.988 3.614 9.100 1.00 93.62 75 ASP A O 1
ATOM 566 N N . VAL A 1 76 ? -18.156 2.778 10.078 1.00 96.00 76 VAL A N 1
ATOM 567 C CA . VAL A 1 76 ? -17.965 3.904 11.002 1.00 96.00 76 VAL A CA 1
ATOM 568 C C . VAL A 1 76 ? -16.724 4.697 10.612 1.00 96.00 76 VAL A C 1
ATOM 570 O O . VAL A 1 76 ? -15.639 4.133 10.455 1.00 96.00 76 VAL A O 1
ATOM 573 N N . LEU A 1 77 ? -16.896 6.012 10.459 1.00 93.69 77 LEU A N 1
ATOM 574 C CA . LEU A 1 77 ? -15.795 6.954 10.283 1.00 93.69 77 LEU A CA 1
ATOM 575 C C . LEU A 1 77 ? -15.212 7.322 11.643 1.00 93.69 77 LEU A C 1
ATOM 577 O O . LEU A 1 77 ? -15.940 7.729 12.546 1.00 93.69 77 LEU A O 1
ATOM 581 N N . TYR A 1 78 ? -13.896 7.215 11.746 1.00 89.25 78 TYR A N 1
ATOM 582 C CA . TYR A 1 78 ? -13.116 7.592 12.907 1.00 89.25 78 TYR A CA 1
ATOM 583 C C . TYR A 1 78 ? -12.077 8.637 12.521 1.00 89.25 78 TYR A C 1
ATOM 585 O O . TYR A 1 78 ? -11.442 8.573 11.465 1.00 89.25 78 TYR A O 1
ATOM 593 N N . THR A 1 79 ? -11.849 9.578 13.421 1.00 85.94 79 THR A N 1
ATOM 594 C CA . THR A 1 79 ? -10.629 10.379 13.445 1.00 85.94 79 THR A CA 1
ATOM 595 C C . THR A 1 79 ? -9.459 9.551 13.979 1.00 85.94 79 THR A C 1
ATOM 597 O O . THR A 1 79 ? -9.638 8.555 14.688 1.00 85.94 79 THR A O 1
ATOM 600 N N . ALA A 1 80 ? -8.235 10.005 13.708 1.00 78.62 80 ALA A N 1
ATOM 601 C CA . ALA A 1 80 ? -7.030 9.443 14.318 1.00 78.62 80 ALA A CA 1
ATOM 602 C C . ALA A 1 80 ? -7.114 9.392 15.860 1.00 78.62 80 ALA A C 1
ATOM 604 O O . ALA A 1 80 ? -6.738 8.402 16.492 1.00 78.62 80 ALA A O 1
ATOM 605 N N . GLN A 1 81 ? -7.657 10.449 16.473 1.00 78.75 81 GLN A N 1
ATOM 606 C CA . GLN A 1 81 ? -7.819 10.537 17.922 1.00 78.75 81 GLN A CA 1
ATOM 607 C C . GLN A 1 81 ? -8.787 9.475 18.461 1.00 78.75 81 GLN A C 1
ATOM 609 O O . GLN A 1 81 ? -8.477 8.837 19.466 1.00 78.75 81 GLN A O 1
ATOM 614 N N . GLU A 1 82 ? -9.914 9.244 17.787 1.00 85.88 82 GLU A N 1
ATOM 615 C CA . GLU A 1 82 ? -10.898 8.241 18.211 1.00 85.88 82 GLU A CA 1
ATOM 616 C C . GLU A 1 82 ? -10.365 6.814 18.072 1.00 85.88 82 GLU A C 1
ATOM 618 O O . GLU A 1 82 ? -10.566 6.014 18.985 1.00 85.88 82 GLU A O 1
ATOM 623 N N . ILE A 1 83 ? -9.637 6.500 16.989 1.00 83.62 83 ILE A N 1
ATOM 624 C CA . ILE A 1 83 ? -8.942 5.207 16.845 1.00 83.62 83 ILE A CA 1
ATOM 625 C C . ILE A 1 83 ? -8.042 4.956 18.053 1.00 83.62 83 ILE A C 1
ATOM 627 O O . ILE A 1 83 ? -8.080 3.872 18.638 1.00 83.62 83 ILE A O 1
ATOM 631 N N . ARG A 1 84 ? -7.261 5.965 18.451 1.00 75.88 84 ARG A N 1
ATOM 632 C CA . ARG A 1 84 ? -6.343 5.878 19.589 1.00 75.88 84 ARG A CA 1
ATOM 633 C C . ARG A 1 84 ? -7.085 5.684 20.910 1.00 75.88 84 ARG A C 1
ATOM 635 O O . ARG A 1 84 ? -6.759 4.771 21.661 1.00 75.88 84 ARG A O 1
ATOM 642 N N . GLU A 1 85 ? -8.058 6.542 21.204 1.00 80.75 85 GLU A N 1
ATOM 643 C CA . GLU A 1 85 ? -8.801 6.519 22.473 1.00 80.75 85 GLU A CA 1
ATOM 644 C C . GLU A 1 85 ? -9.595 5.225 22.663 1.00 80.75 85 GLU A C 1
ATOM 646 O O . GLU A 1 85 ? -9.741 4.747 23.788 1.00 80.75 85 GLU A O 1
ATOM 651 N N . GLN A 1 86 ? -10.072 4.637 21.566 1.00 85.31 86 GLN A N 1
ATOM 652 C CA . GLN A 1 86 ? -10.821 3.383 21.577 1.00 85.31 86 GLN A CA 1
ATOM 653 C C . GLN A 1 86 ? -9.928 2.143 21.419 1.00 85.31 86 GLN A C 1
ATOM 655 O O . GLN A 1 86 ? -10.441 1.026 21.457 1.00 85.31 86 GLN A O 1
ATOM 660 N N . GLY A 1 87 ? -8.613 2.311 21.237 1.00 80.06 87 GLY A N 1
ATOM 661 C CA . GLY A 1 87 ? -7.682 1.199 21.027 1.00 80.06 87 GLY A CA 1
ATOM 662 C C . GLY A 1 87 ? -8.012 0.370 19.782 1.00 80.06 87 GLY A C 1
ATOM 663 O O . GLY A 1 87 ? -7.871 -0.853 19.796 1.00 80.06 87 GLY A O 1
ATOM 664 N N . ILE A 1 88 ? -8.503 1.010 18.717 1.00 84.62 88 ILE A N 1
ATOM 665 C CA . ILE A 1 88 ? -8.870 0.320 17.478 1.00 84.62 88 ILE A CA 1
ATOM 666 C C . ILE A 1 88 ? -7.592 -0.086 16.744 1.00 84.62 88 ILE A C 1
ATOM 668 O O . ILE A 1 88 ? -6.858 0.749 16.222 1.00 84.62 88 ILE A O 1
ATOM 672 N N . HIS A 1 89 ? -7.346 -1.391 16.672 1.00 86.81 89 HIS A N 1
ATOM 673 C CA . HIS A 1 89 ? -6.230 -1.948 15.914 1.00 86.81 89 HIS A CA 1
ATOM 674 C C . HIS A 1 89 ? -6.622 -2.202 14.456 1.00 86.81 89 HIS A C 1
ATOM 676 O O . HIS A 1 89 ? -7.600 -2.901 14.195 1.00 86.81 89 HIS A O 1
ATOM 682 N N . ILE A 1 90 ? -5.851 -1.650 13.515 1.00 90.25 90 ILE A N 1
ATOM 683 C CA . ILE A 1 90 ? -6.042 -1.815 12.065 1.00 90.25 90 ILE A CA 1
ATOM 684 C C . ILE A 1 90 ? -4.803 -2.492 11.473 1.00 90.25 90 ILE A C 1
ATOM 686 O O . ILE A 1 90 ? -3.709 -1.925 11.510 1.00 90.25 90 ILE A O 1
ATOM 690 N N . SER A 1 91 ? -4.961 -3.688 10.913 1.00 93.19 91 SER A N 1
ATOM 691 C CA . SER A 1 91 ? -3.855 -4.428 10.291 1.00 93.19 91 SER A CA 1
ATOM 692 C C . SER A 1 91 ? -3.601 -3.975 8.856 1.00 93.19 91 SER A C 1
ATOM 694 O O . SER A 1 91 ? -2.447 -3.885 8.431 1.00 93.19 91 SER A O 1
ATOM 696 N N . HIS A 1 92 ? -4.669 -3.650 8.123 1.00 95.94 92 HIS A N 1
ATOM 697 C CA . HIS A 1 92 ? -4.590 -3.275 6.716 1.00 95.94 92 HIS A CA 1
ATOM 698 C C . HIS A 1 92 ? -5.277 -1.940 6.459 1.00 95.94 92 HIS A C 1
ATOM 700 O O . HIS A 1 92 ? -6.428 -1.728 6.839 1.00 95.94 92 HIS A O 1
ATOM 706 N N . PHE A 1 93 ? -4.566 -1.069 5.763 1.00 95.56 93 PHE A N 1
ATOM 707 C CA . PHE A 1 93 ? -5.038 0.212 5.271 1.00 95.56 93 PHE A CA 1
ATOM 708 C C . PHE A 1 93 ? -5.171 0.104 3.759 1.00 95.56 93 PHE A C 1
ATOM 710 O O . PHE A 1 93 ? -4.267 -0.416 3.109 1.00 95.56 93 PHE A O 1
ATOM 717 N N . VAL A 1 94 ? -6.270 0.581 3.192 1.00 96.12 94 VAL A N 1
ATOM 718 C CA . VAL A 1 94 ? -6.512 0.542 1.748 1.00 96.12 94 VAL A CA 1
ATOM 719 C C . VAL A 1 94 ? -6.769 1.952 1.235 1.00 96.12 94 VAL A C 1
ATOM 721 O O . VAL A 1 94 ? -7.586 2.692 1.789 1.00 96.12 94 VAL A O 1
ATOM 724 N N . VAL A 1 95 ? -6.068 2.296 0.156 1.00 93.94 95 VAL A N 1
ATOM 725 C CA . VAL A 1 95 ? -6.238 3.530 -0.611 1.00 93.94 95 VAL A CA 1
ATOM 726 C C . VAL A 1 95 ? -6.591 3.142 -2.042 1.00 93.94 95 VAL A C 1
ATOM 728 O O . VAL A 1 95 ? -5.743 2.682 -2.809 1.00 93.94 95 VAL A O 1
ATOM 731 N N . ASP A 1 96 ? -7.865 3.303 -2.379 1.00 94.56 96 ASP A N 1
ATOM 732 C CA . ASP A 1 96 ? -8.433 3.034 -3.696 1.00 94.56 96 ASP A CA 1
ATOM 733 C C . ASP A 1 96 ? -9.559 4.032 -4.034 1.00 94.56 96 ASP A C 1
ATOM 735 O O . ASP A 1 96 ? -9.769 5.019 -3.330 1.00 94.56 96 ASP A O 1
ATOM 739 N N . ASP A 1 97 ? -10.289 3.796 -5.120 1.00 93.50 97 ASP A N 1
ATOM 740 C CA . ASP A 1 97 ? -11.440 4.602 -5.544 1.00 93.50 97 ASP A CA 1
ATOM 741 C C . ASP A 1 97 ? -12.573 4.647 -4.503 1.00 93.50 97 ASP A C 1
ATOM 743 O O . ASP A 1 97 ? -13.151 5.711 -4.301 1.00 93.50 97 ASP A O 1
ATOM 747 N N . ASN A 1 98 ? -12.841 3.567 -3.759 1.00 93.94 98 ASN A N 1
ATOM 748 C CA . ASN A 1 98 ? -13.848 3.598 -2.690 1.00 93.94 98 ASN A CA 1
ATOM 749 C C . ASN A 1 98 ? -13.376 4.452 -1.502 1.00 93.94 98 ASN A C 1
ATOM 751 O O . ASN A 1 98 ? -14.182 5.140 -0.873 1.00 93.94 98 ASN A O 1
ATOM 755 N N . ALA A 1 99 ? -12.080 4.402 -1.182 1.00 91.44 99 ALA A N 1
ATOM 756 C CA . ALA A 1 99 ? -11.456 5.271 -0.186 1.00 91.44 99 ALA A CA 1
ATOM 757 C C . ALA A 1 99 ? -11.587 6.752 -0.597 1.00 91.44 99 ALA A C 1
ATOM 759 O O . ALA A 1 99 ? -12.019 7.597 0.191 1.00 91.44 99 ALA A O 1
ATOM 760 N N . ALA A 1 100 ? -11.293 7.048 -1.866 1.00 88.56 100 ALA A N 1
ATOM 761 C CA . ALA A 1 100 ? -11.388 8.382 -2.452 1.00 88.56 100 ALA A CA 1
ATOM 762 C C . ALA A 1 100 ? -12.825 8.931 -2.447 1.00 88.56 100 ALA A C 1
ATOM 764 O O . ALA A 1 100 ? -13.053 10.048 -1.978 1.00 88.56 100 ALA A O 1
ATOM 765 N N . GLU A 1 101 ? -13.808 8.134 -2.881 1.00 90.31 101 GLU A N 1
ATOM 766 C CA . GLU A 1 101 ? -15.236 8.496 -2.861 1.00 90.31 101 GLU A CA 1
ATOM 767 C C . GLU A 1 101 ? -15.725 8.882 -1.461 1.00 90.31 101 GLU A C 1
ATOM 769 O O . GLU A 1 101 ? -16.576 9.760 -1.303 1.00 90.31 101 GLU A O 1
ATOM 774 N N . ARG A 1 102 ? -15.177 8.229 -0.436 1.00 89.44 102 ARG A N 1
ATOM 775 C CA . ARG A 1 102 ? -15.537 8.444 0.969 1.00 89.44 102 ARG A CA 1
ATOM 776 C C . ARG A 1 102 ? -14.650 9.464 1.670 1.00 89.44 102 ARG A C 1
ATOM 778 O O . ARG A 1 102 ? -14.908 9.764 2.831 1.00 89.44 102 ARG A O 1
ATOM 785 N N . GLN A 1 103 ? -13.636 9.983 0.978 1.00 88.38 103 GLN A N 1
ATOM 786 C CA . GLN A 1 103 ? -12.635 10.902 1.520 1.00 88.38 103 GLN A CA 1
ATOM 787 C C . GLN A 1 103 ? -11.973 10.360 2.800 1.00 88.38 103 GLN A C 1
ATOM 789 O O . GLN A 1 103 ? -11.698 11.108 3.739 1.00 88.38 103 GLN A O 1
ATOM 794 N N . ALA A 1 104 ? -11.744 9.044 2.851 1.00 89.88 104 ALA A N 1
ATOM 795 C CA . ALA A 1 104 ? -11.241 8.349 4.030 1.00 89.88 104 ALA A CA 1
ATOM 796 C C . ALA A 1 104 ? -10.368 7.153 3.641 1.00 89.88 104 ALA A C 1
ATOM 798 O O . ALA A 1 104 ? -10.648 6.464 2.665 1.00 89.88 104 ALA A O 1
ATOM 799 N N . ILE A 1 105 ? -9.353 6.855 4.451 1.00 90.94 105 ILE A N 1
ATOM 800 C CA . ILE A 1 105 ? -8.582 5.611 4.331 1.00 90.94 105 ILE A CA 1
ATOM 801 C C . ILE A 1 105 ? -9.453 4.466 4.848 1.00 90.94 105 ILE A C 1
ATOM 803 O O . ILE A 1 105 ? -10.013 4.559 5.943 1.00 90.94 105 ILE A O 1
ATOM 807 N N . LEU A 1 106 ? -9.563 3.371 4.099 1.00 94.50 106 LEU A N 1
ATOM 808 C CA . LEU A 1 106 ? -10.309 2.205 4.571 1.00 94.50 106 LEU A CA 1
ATOM 809 C C . LEU A 1 106 ? -9.410 1.374 5.490 1.00 94.50 106 LEU A C 1
ATOM 811 O O . LEU A 1 106 ? -8.285 1.037 5.121 1.00 94.50 106 LEU A O 1
ATOM 815 N N . GLY A 1 107 ? -9.892 1.058 6.687 1.00 95.00 107 GLY A N 1
ATOM 816 C CA . GLY A 1 107 ? -9.173 0.273 7.683 1.00 95.00 107 GLY A CA 1
ATOM 817 C C . GLY A 1 107 ? -9.842 -1.074 7.932 1.00 95.00 107 GLY A C 1
ATOM 818 O O . GLY A 1 107 ? -11.028 -1.135 8.253 1.00 95.00 107 GLY A O 1
ATOM 819 N N . PHE A 1 108 ? -9.058 -2.146 7.854 1.00 96.25 108 PHE A N 1
ATOM 820 C CA . PHE A 1 108 ? -9.479 -3.517 8.135 1.00 96.25 108 PHE A CA 1
ATOM 821 C C . PHE A 1 108 ? -8.670 -4.076 9.301 1.00 96.25 108 PHE A C 1
ATOM 823 O O . PHE A 1 108 ? -7.437 -3.963 9.347 1.00 96.25 108 PHE A O 1
ATOM 830 N N . ARG A 1 109 ? -9.363 -4.671 10.270 1.00 93.88 109 ARG A N 1
ATOM 831 C CA . ARG A 1 109 ? -8.729 -5.213 11.478 1.00 93.88 109 ARG A CA 1
ATOM 832 C C . ARG A 1 109 ? -8.029 -6.530 11.183 1.00 93.88 109 ARG A C 1
ATOM 834 O O . ARG A 1 109 ? -6.988 -6.802 11.780 1.00 93.88 109 ARG A O 1
ATOM 841 N N . THR A 1 110 ? -8.583 -7.305 10.255 1.00 96.12 110 THR A N 1
ATOM 842 C CA . THR A 1 110 ? -8.092 -8.635 9.899 1.00 96.12 110 THR A CA 1
ATOM 843 C C . THR A 1 110 ? -7.981 -8.829 8.391 1.00 96.12 110 THR A C 1
ATOM 845 O O . THR A 1 110 ? -8.634 -8.162 7.582 1.00 96.12 110 THR A O 1
ATOM 848 N N . THR A 1 111 ? -7.165 -9.807 8.034 1.00 97.50 111 THR A N 1
ATOM 849 C CA . THR A 1 111 ? -6.942 -10.331 6.692 1.00 97.50 111 THR A CA 1
ATOM 850 C C . THR A 1 111 ? -8.243 -10.870 6.095 1.00 97.50 111 THR A C 1
ATOM 852 O O . THR A 1 111 ? -8.485 -10.697 4.903 1.00 97.50 111 THR A O 1
ATOM 855 N N . ASP A 1 112 ? -9.119 -11.463 6.909 1.00 98.06 112 ASP A N 1
ATOM 856 C CA . ASP A 1 112 ? -10.428 -11.953 6.464 1.00 98.06 112 ASP A CA 1
ATOM 857 C C . ASP A 1 112 ? -11.364 -10.802 6.062 1.00 98.06 112 ASP A C 1
ATOM 859 O O . ASP A 1 112 ? -11.986 -10.855 4.998 1.00 98.06 112 ASP A O 1
ATOM 863 N N . GLU A 1 113 ? -11.442 -9.737 6.873 1.00 97.88 113 GLU A N 1
ATOM 864 C CA . GLU A 1 113 ? -12.237 -8.541 6.551 1.00 97.88 113 GLU A CA 1
ATOM 865 C C . GLU A 1 113 ? -11.759 -7.902 5.237 1.00 97.88 113 GLU A C 1
ATOM 867 O O . GLU A 1 113 ? -12.576 -7.563 4.373 1.00 97.88 113 GLU A O 1
ATOM 872 N N . LEU A 1 114 ? -10.437 -7.792 5.061 1.00 98.38 114 LEU A N 1
ATOM 873 C CA . LEU A 1 114 ? -9.834 -7.291 3.830 1.00 98.38 114 LEU A CA 1
ATOM 874 C C . LEU A 1 114 ? -10.165 -8.191 2.632 1.00 98.38 114 LEU A C 1
ATOM 876 O O . LEU A 1 114 ? -10.605 -7.695 1.599 1.00 98.38 114 LEU A O 1
ATOM 880 N N . GLN A 1 115 ? -9.969 -9.506 2.735 1.00 98.38 115 GLN A N 1
ATOM 881 C CA . GLN A 1 115 ? -10.224 -10.423 1.620 1.00 98.38 115 GLN A CA 1
ATOM 882 C C . GLN A 1 115 ? -11.688 -10.392 1.169 1.00 98.38 115 GLN A C 1
ATOM 884 O O . GLN A 1 115 ? -11.951 -10.399 -0.035 1.00 98.38 115 GLN A O 1
ATOM 889 N N . ILE A 1 116 ? -12.639 -10.296 2.107 1.00 98.06 116 ILE A N 1
ATOM 890 C CA . ILE A 1 116 ? -14.062 -10.106 1.785 1.00 98.06 116 ILE A CA 1
ATOM 891 C C . ILE A 1 116 ? -14.247 -8.824 0.970 1.00 98.06 116 ILE A C 1
ATOM 893 O O . ILE A 1 116 ? -14.896 -8.852 -0.076 1.00 98.06 116 ILE A O 1
ATOM 897 N N . TYR A 1 117 ? -13.656 -7.714 1.410 1.00 98.19 117 TYR A N 1
ATOM 898 C CA . TYR A 1 117 ? -13.714 -6.446 0.688 1.00 98.19 117 TYR A CA 1
ATOM 899 C C . TYR A 1 117 ? -13.135 -6.551 -0.731 1.00 98.19 117 TYR A C 1
ATOM 901 O O . TYR A 1 117 ? -13.789 -6.156 -1.702 1.00 98.19 117 TYR A O 1
ATOM 909 N N . LEU A 1 118 ? -11.940 -7.128 -0.871 1.00 97.88 118 LEU A N 1
ATOM 910 C CA . LEU A 1 118 ? -11.267 -7.296 -2.161 1.00 97.88 118 LEU A CA 1
ATOM 911 C C . LEU A 1 118 ? -12.083 -8.179 -3.115 1.00 97.88 118 LEU A C 1
ATOM 913 O O . LEU A 1 118 ? -12.197 -7.871 -4.301 1.00 97.88 118 LEU A O 1
ATOM 917 N N . PHE A 1 119 ? -12.704 -9.243 -2.601 1.00 97.75 119 PHE A N 1
ATOM 918 C CA . PHE A 1 119 ? -13.582 -10.110 -3.383 1.00 97.75 119 PHE A CA 1
ATOM 919 C C . PHE A 1 119 ? -14.853 -9.378 -3.834 1.00 97.75 119 PHE A C 1
ATOM 921 O O . PHE A 1 119 ? -15.189 -9.391 -5.018 1.00 97.75 119 PHE A O 1
ATOM 928 N N . MET A 1 120 ? -15.535 -8.691 -2.912 1.00 97.62 120 MET A N 1
ATOM 929 C CA . MET A 1 120 ? -16.787 -7.975 -3.189 1.00 97.62 120 MET A CA 1
ATOM 930 C C . MET A 1 120 ? -16.613 -6.812 -4.172 1.00 97.62 120 MET A C 1
ATOM 932 O O . MET A 1 120 ? -17.548 -6.476 -4.896 1.00 97.62 120 MET A O 1
ATOM 936 N N . THR A 1 121 ? -15.426 -6.210 -4.210 1.00 96.38 121 THR A N 1
ATOM 937 C CA . THR A 1 121 ? -15.092 -5.106 -5.122 1.00 96.38 121 THR A CA 1
ATOM 938 C C . THR A 1 121 ? -14.468 -5.567 -6.439 1.00 96.38 121 THR A C 1
ATOM 940 O O . THR A 1 121 ? -14.234 -4.740 -7.316 1.00 96.38 121 THR A O 1
ATOM 943 N N . GLY A 1 122 ? -14.202 -6.869 -6.605 1.00 95.69 122 GLY A N 1
ATOM 944 C CA . GLY A 1 122 ? -13.520 -7.398 -7.789 1.00 95.69 122 GLY A CA 1
ATOM 945 C C . GLY A 1 122 ? -12.056 -6.956 -7.906 1.00 95.69 122 GLY A C 1
ATOM 946 O O . GLY A 1 122 ? -11.513 -6.956 -9.007 1.00 95.69 122 GLY A O 1
ATOM 947 N N . LYS A 1 123 ? -11.426 -6.575 -6.788 1.00 95.81 123 LYS A N 1
ATOM 948 C CA . LYS A 1 123 ? -10.036 -6.090 -6.693 1.00 95.81 123 LYS A CA 1
ATOM 949 C C . LYS A 1 123 ? -9.110 -7.121 -6.048 1.00 95.81 123 LYS A C 1
ATOM 951 O O . LYS A 1 123 ? -8.110 -6.766 -5.428 1.00 95.81 123 LYS A O 1
ATOM 956 N N . TYR A 1 124 ? -9.465 -8.399 -6.115 1.00 97.06 124 TYR A N 1
ATOM 957 C CA . TYR A 1 124 ? -8.666 -9.459 -5.514 1.00 97.06 124 TYR A CA 1
ATOM 958 C C . TYR A 1 124 ? -7.357 -9.661 -6.307 1.00 97.06 124 TYR A C 1
ATOM 960 O O . TYR A 1 124 ? -7.444 -9.868 -7.518 1.00 97.06 124 TYR A O 1
ATOM 968 N N . PRO A 1 125 ? -6.171 -9.593 -5.669 1.00 96.12 125 PRO A N 1
ATOM 969 C CA . PRO A 1 125 ? -4.888 -9.744 -6.356 1.00 96.12 125 PRO A CA 1
ATOM 970 C C . PRO A 1 125 ? -4.584 -11.180 -6.797 1.00 96.12 125 PRO A C 1
ATOM 972 O O . PRO A 1 125 ? -5.156 -12.152 -6.299 1.00 96.12 125 PRO A O 1
ATOM 975 N N . SER A 1 126 ? -3.588 -11.319 -7.665 1.00 94.56 126 SER A N 1
ATOM 976 C CA . SER A 1 126 ? -3.002 -12.583 -8.101 1.00 94.56 126 SER A CA 1
ATOM 977 C C . SER A 1 126 ? -1.467 -12.557 -8.092 1.00 94.56 126 SER A C 1
ATOM 979 O O . SER A 1 126 ? -0.821 -11.515 -8.073 1.00 94.56 126 SER A O 1
ATOM 981 N N . GLU A 1 127 ? -0.851 -13.742 -8.113 1.00 93.06 127 GLU A N 1
ATOM 982 C CA . GLU A 1 127 ? 0.616 -13.894 -8.232 1.00 93.06 127 GLU A CA 1
ATOM 983 C C . GLU A 1 127 ? 1.088 -13.883 -9.695 1.00 93.06 127 GLU A C 1
ATOM 985 O O . GLU A 1 127 ? 2.274 -13.786 -9.995 1.00 93.06 127 GLU A O 1
ATOM 990 N N . THR A 1 128 ? 0.146 -13.983 -10.631 1.00 91.94 128 THR A N 1
ATOM 991 C CA . THR A 1 128 ? 0.384 -13.964 -12.078 1.00 91.94 128 THR A CA 1
ATOM 992 C C . THR A 1 128 ? -0.574 -12.980 -12.740 1.00 91.94 128 THR A C 1
ATOM 994 O O . THR A 1 128 ? -1.672 -12.788 -12.215 1.00 91.94 128 THR A O 1
ATOM 997 N N . PRO A 1 129 ? -0.205 -12.360 -13.874 1.00 90.75 129 PRO A N 1
ATOM 998 C CA . PRO A 1 129 ? -1.063 -11.392 -14.546 1.00 90.75 129 PRO A CA 1
ATOM 999 C C . PRO A 1 129 ? -2.358 -12.039 -15.052 1.00 90.75 129 PRO A C 1
ATOM 1001 O O . PRO A 1 129 ? -2.340 -13.112 -15.661 1.00 90.75 129 PRO A O 1
ATOM 1004 N N . GLN A 1 130 ? -3.483 -11.357 -14.853 1.00 88.44 130 GLN A N 1
ATOM 1005 C CA . GLN A 1 130 ? -4.813 -11.771 -15.289 1.00 88.44 130 GLN A CA 1
ATOM 1006 C C . GLN A 1 130 ? -5.561 -10.634 -15.998 1.00 88.44 130 GLN A C 1
ATOM 1008 O O . GLN A 1 130 ? -5.319 -9.446 -15.782 1.00 88.44 130 GLN A O 1
ATOM 1013 N N . GLY A 1 131 ? -6.503 -11.003 -16.871 1.00 85.31 131 GLY A N 1
ATOM 1014 C CA . GLY A 1 131 ? -7.420 -10.060 -17.514 1.00 85.31 131 GLY A CA 1
ATOM 1015 C C . GLY A 1 131 ? -6.708 -8.896 -18.213 1.00 85.31 131 GLY A C 1
ATOM 1016 O O . GLY A 1 131 ? -5.940 -9.100 -19.152 1.00 85.31 131 GLY A O 1
ATOM 1017 N N . VAL A 1 132 ? -6.973 -7.670 -17.748 1.00 77.44 132 VAL A N 1
ATOM 1018 C CA . VAL A 1 132 ? -6.406 -6.426 -18.305 1.00 77.44 132 VAL A CA 1
ATOM 1019 C C . VAL A 1 132 ? -4.878 -6.378 -18.181 1.00 77.44 132 VAL A C 1
ATOM 1021 O O . VAL A 1 132 ? -4.213 -5.790 -19.029 1.00 77.44 132 VAL A O 1
ATOM 1024 N N . GLN A 1 133 ? -4.296 -7.037 -17.179 1.00 84.31 133 GLN A N 1
ATOM 1025 C CA . GLN A 1 133 ? -2.848 -7.019 -16.934 1.00 84.31 133 GLN A CA 1
ATOM 1026 C C . GLN A 1 133 ? -2.066 -7.785 -18.008 1.00 84.31 133 GLN A C 1
ATOM 1028 O O . GLN A 1 133 ? -0.902 -7.489 -18.253 1.00 84.31 133 GLN A O 1
ATOM 1033 N N . LEU A 1 134 ? -2.708 -8.728 -18.708 1.00 84.00 134 LEU A N 1
ATOM 1034 C CA . LEU A 1 134 ? -2.100 -9.430 -19.845 1.00 84.00 134 LEU A CA 1
ATOM 1035 C C . LEU A 1 134 ? -1.890 -8.517 -21.062 1.00 84.00 134 LEU A C 1
ATOM 1037 O O . LEU A 1 134 ? -1.127 -8.858 -21.961 1.00 84.00 134 LEU A O 1
ATOM 1041 N N . GLN A 1 135 ? -2.584 -7.377 -21.110 1.00 83.31 135 GLN A N 1
ATOM 1042 C CA . GLN A 1 135 ? -2.479 -6.385 -22.185 1.00 83.31 135 GLN A CA 1
ATOM 1043 C C . GLN A 1 135 ? -1.542 -5.230 -21.814 1.00 83.31 135 GLN A C 1
ATOM 1045 O O . GLN A 1 135 ? -1.292 -4.345 -22.630 1.00 83.31 135 GLN A O 1
ATOM 1050 N N . CYS A 1 136 ? -1.037 -5.230 -20.583 1.00 80.00 136 CYS A N 1
ATOM 1051 C CA . CYS A 1 136 ? -0.182 -4.185 -20.060 1.00 80.00 136 CYS A CA 1
ATOM 1052 C C . CYS A 1 136 ? 1.271 -4.378 -20.525 1.00 80.00 136 CYS A C 1
ATOM 1054 O O . CYS A 1 136 ? 1.811 -5.481 -20.388 1.00 80.00 136 CYS A O 1
ATOM 1056 N N . PRO A 1 137 ? 1.944 -3.331 -21.031 1.00 75.00 137 PRO A N 1
ATOM 1057 C CA . PRO A 1 137 ? 3.370 -3.396 -21.313 1.00 75.00 137 PRO A CA 1
ATOM 1058 C C . PRO A 1 137 ? 4.133 -3.496 -19.987 1.00 75.00 137 PRO A C 1
ATOM 1060 O O . PRO A 1 137 ? 4.340 -2.503 -19.297 1.00 75.00 137 PRO A O 1
ATOM 1063 N N . GLN A 1 138 ? 4.540 -4.713 -19.612 1.00 64.31 138 GLN A N 1
ATOM 1064 C CA . GLN A 1 138 ? 5.194 -4.971 -18.322 1.00 64.31 138 GLN A CA 1
ATOM 1065 C C . GLN A 1 138 ? 6.459 -4.132 -18.117 1.00 64.31 138 GLN A C 1
ATOM 1067 O O . GLN A 1 138 ? 6.772 -3.786 -16.988 1.00 64.31 138 GLN A O 1
ATOM 1072 N N . VAL A 1 139 ? 7.170 -3.795 -19.197 1.00 61.94 139 VAL A N 1
ATOM 1073 C CA . VAL A 1 139 ? 8.451 -3.074 -19.145 1.00 61.94 139 VAL A CA 1
ATOM 1074 C C . VAL A 1 139 ? 8.282 -1.640 -18.622 1.00 61.94 139 VAL A C 1
ATOM 1076 O O . VAL A 1 139 ? 9.147 -1.160 -17.895 1.00 61.94 139 VAL A O 1
ATOM 1079 N N . ASP A 1 140 ? 7.132 -1.010 -18.872 1.00 72.56 140 ASP A N 1
ATOM 1080 C CA . ASP A 1 140 ? 6.943 0.437 -18.702 1.00 72.56 140 ASP A CA 1
ATOM 1081 C C . ASP A 1 140 ? 5.913 0.786 -17.614 1.00 72.56 140 ASP A C 1
ATOM 1083 O O . ASP A 1 140 ? 5.256 1.823 -17.667 1.00 72.56 140 ASP A O 1
ATOM 1087 N N . SER A 1 141 ? 5.670 -0.103 -16.648 1.00 86.19 141 SER A N 1
ATOM 1088 C CA . SER A 1 141 ? 4.642 0.132 -15.617 1.00 86.19 141 SER A CA 1
ATOM 1089 C C . SER A 1 141 ? 5.042 -0.313 -14.206 1.00 86.19 141 SER A C 1
ATOM 1091 O O . SER A 1 141 ? 4.301 -1.089 -13.589 1.00 86.19 141 SER A O 1
ATOM 1093 N N . PRO A 1 142 ? 6.191 0.147 -13.671 1.00 92.06 142 PRO A N 1
ATOM 1094 C CA . PRO A 1 142 ? 6.565 -0.131 -12.293 1.00 92.06 142 PRO A CA 1
ATOM 1095 C C . PRO A 1 142 ? 5.791 0.748 -11.302 1.00 92.06 142 PRO A C 1
ATOM 1097 O O . PRO A 1 142 ? 5.134 1.723 -11.666 1.00 92.06 142 PRO A O 1
ATOM 1100 N N . ALA A 1 143 ? 5.897 0.388 -10.028 1.00 93.94 143 ALA A N 1
ATOM 1101 C CA . ALA A 1 143 ? 5.641 1.284 -8.914 1.00 93.94 143 ALA A CA 1
ATOM 1102 C C . ALA A 1 143 ? 6.911 2.085 -8.618 1.00 93.94 143 ALA A C 1
ATOM 1104 O O . ALA A 1 143 ? 8.015 1.553 -8.757 1.00 93.94 143 ALA A O 1
ATOM 1105 N N . TYR A 1 144 ? 6.749 3.328 -8.179 1.00 94.31 144 TYR A N 1
ATOM 1106 C CA . TYR A 1 144 ? 7.849 4.239 -7.863 1.00 94.31 144 TYR A CA 1
ATOM 1107 C C . TYR A 1 144 ? 7.811 4.617 -6.388 1.00 94.31 144 TYR A C 1
ATOM 1109 O O . TYR A 1 144 ? 6.738 4.888 -5.848 1.00 94.31 144 TYR A O 1
ATOM 1117 N N . PHE A 1 145 ? 8.977 4.659 -5.753 1.00 95.50 145 PHE A N 1
ATOM 1118 C CA . PHE A 1 145 ? 9.130 4.961 -4.332 1.00 95.50 145 PHE A CA 1
ATOM 1119 C C . PHE A 1 145 ? 10.177 6.055 -4.144 1.00 95.50 145 PHE A C 1
ATOM 1121 O O . PHE A 1 145 ? 11.303 5.921 -4.629 1.00 95.50 145 PHE A O 1
ATOM 1128 N N . PHE A 1 146 ? 9.811 7.112 -3.423 1.00 94.06 146 PHE A N 1
ATOM 1129 C CA . PHE A 1 146 ? 10.608 8.329 -3.277 1.00 94.06 146 PHE A CA 1
ATOM 1130 C C . PHE A 1 146 ? 10.950 8.563 -1.807 1.00 94.06 146 PHE A C 1
ATOM 1132 O O . PHE A 1 146 ? 10.101 8.341 -0.933 1.00 94.06 146 PHE A O 1
ATOM 1139 N N . MET A 1 147 ? 12.176 9.026 -1.536 1.00 92.50 147 MET A N 1
ATOM 1140 C CA . MET A 1 147 ? 12.567 9.389 -0.168 1.00 92.50 147 MET A CA 1
ATOM 1141 C C . MET A 1 147 ? 11.861 10.659 0.318 1.00 92.50 147 MET A C 1
ATOM 1143 O O . MET A 1 147 ? 11.556 10.798 1.496 1.00 92.50 147 MET A O 1
ATOM 1147 N N . ASP A 1 148 ? 11.535 11.560 -0.607 1.00 89.50 148 ASP A N 1
ATOM 1148 C CA . ASP A 1 148 ? 10.890 12.827 -0.304 1.00 89.50 148 ASP A CA 1
ATOM 1149 C C . ASP A 1 148 ? 9.374 12.791 -0.539 1.00 89.50 148 ASP A C 1
ATOM 1151 O O . ASP A 1 148 ? 8.811 11.915 -1.205 1.00 89.50 148 ASP A O 1
ATOM 1155 N N . THR A 1 149 ? 8.679 13.782 0.019 1.00 88.81 149 THR A N 1
ATOM 1156 C CA . THR A 1 149 ? 7.270 14.038 -0.311 1.00 88.81 149 THR A CA 1
ATOM 1157 C C . THR A 1 149 ? 7.134 14.714 -1.674 1.00 88.81 149 THR A C 1
ATOM 1159 O O . THR A 1 149 ? 8.073 15.307 -2.191 1.00 88.81 149 THR A O 1
ATOM 1162 N N . ALA A 1 150 ? 5.927 14.691 -2.234 1.00 87.94 150 ALA A N 1
ATOM 1163 C CA . ALA A 1 150 ? 5.601 15.300 -3.518 1.00 87.94 150 ALA A CA 1
ATOM 1164 C C . ALA A 1 150 ? 6.429 14.776 -4.696 1.00 87.94 150 ALA A C 1
ATOM 1166 O O . ALA A 1 150 ? 6.592 15.497 -5.679 1.00 87.94 150 ALA A O 1
ATOM 1167 N N . TYR A 1 151 ? 6.880 13.520 -4.597 1.00 88.12 151 TYR A N 1
ATOM 1168 C CA . TYR A 1 151 ? 7.639 12.830 -5.639 1.00 88.12 151 TYR A CA 1
ATOM 1169 C C . TYR A 1 151 ? 8.942 13.558 -5.991 1.00 88.12 151 TYR A C 1
ATOM 1171 O O . TYR A 1 151 ? 9.425 13.478 -7.121 1.00 88.12 151 TYR A O 1
ATOM 1179 N N . ASP A 1 152 ? 9.490 14.311 -5.031 1.00 84.69 152 ASP A N 1
ATOM 1180 C CA . ASP A 1 152 ? 10.788 14.940 -5.204 1.00 84.69 152 ASP A CA 1
ATOM 1181 C C . ASP A 1 152 ? 11.857 13.842 -5.295 1.00 84.69 152 ASP A C 1
ATOM 1183 O O . ASP A 1 152 ? 11.859 12.853 -4.558 1.00 84.69 152 ASP A O 1
ATOM 1187 N N . THR A 1 153 ? 12.728 13.986 -6.286 1.00 79.06 153 THR A N 1
ATOM 1188 C CA . THR A 1 153 ? 13.797 13.038 -6.584 1.00 79.06 153 THR A CA 1
ATOM 1189 C C . THR A 1 153 ? 15.140 13.493 -6.025 1.00 79.06 153 THR A C 1
ATOM 1191 O O . THR A 1 153 ? 16.154 12.879 -6.354 1.00 79.06 153 THR A O 1
ATOM 1194 N N . GLY A 1 154 ? 15.177 14.565 -5.222 1.00 74.44 154 GLY A N 1
ATOM 1195 C CA . GLY A 1 154 ? 16.389 15.140 -4.633 1.00 74.44 154 GLY A CA 1
ATOM 1196 C C . GLY A 1 154 ? 17.284 14.116 -3.929 1.00 74.44 154 GLY A C 1
ATOM 1197 O O . GLY A 1 154 ? 18.495 14.108 -4.156 1.00 74.44 154 GLY A O 1
ATOM 1198 N N . GLU A 1 155 ? 16.695 13.205 -3.152 1.00 79.56 155 GLU A N 1
ATOM 1199 C CA . GLU A 1 155 ? 17.406 12.092 -2.496 1.00 79.56 155 GLU A CA 1
ATOM 1200 C C . GLU A 1 155 ? 17.350 10.760 -3.281 1.00 79.56 155 GLU A C 1
ATOM 1202 O O . GLU A 1 155 ? 17.920 9.740 -2.877 1.00 79.56 155 GLU A O 1
ATOM 1207 N N . GLY A 1 156 ? 16.733 10.791 -4.463 1.00 86.62 156 GLY A N 1
ATOM 1208 C CA . GLY A 1 156 ? 16.573 9.676 -5.389 1.00 86.62 156 GLY A CA 1
ATOM 1209 C C . GLY A 1 156 ? 15.234 8.950 -5.257 1.00 86.62 156 GLY A C 1
ATOM 1210 O O . GLY A 1 156 ? 14.450 9.161 -4.332 1.00 86.62 156 GLY A O 1
ATOM 1211 N N . TYR A 1 157 ? 14.999 8.026 -6.186 1.00 92.62 157 TYR A N 1
ATOM 1212 C CA . TYR A 1 157 ? 13.865 7.103 -6.149 1.00 92.62 157 TYR A CA 1
ATOM 1213 C C . TYR A 1 157 ? 14.280 5.710 -6.641 1.00 92.62 157 TYR A C 1
ATOM 1215 O O . TYR A 1 157 ? 15.309 5.566 -7.310 1.00 92.62 157 TYR A O 1
ATOM 1223 N N . PHE A 1 158 ? 13.487 4.685 -6.333 1.00 94.50 158 PHE A N 1
ATOM 1224 C CA . PHE A 1 158 ? 13.615 3.362 -6.954 1.00 94.50 158 PHE A CA 1
ATOM 1225 C C . PHE A 1 158 ? 12.287 2.904 -7.556 1.00 94.50 158 PHE A C 1
ATOM 1227 O O . PHE A 1 158 ? 11.222 3.445 -7.250 1.00 94.50 158 PHE A O 1
ATOM 1234 N N . ALA A 1 159 ? 12.368 1.903 -8.431 1.00 93.88 159 ALA A N 1
ATOM 1235 C CA . ALA A 1 159 ? 11.224 1.327 -9.120 1.00 93.88 159 ALA A CA 1
ATOM 1236 C C . ALA A 1 159 ? 11.142 -0.186 -8.879 1.00 93.88 159 ALA A C 1
ATOM 1238 O O . ALA A 1 159 ? 12.170 -0.863 -8.800 1.00 93.88 159 ALA A O 1
ATOM 1239 N N . LEU A 1 160 ? 9.922 -0.715 -8.776 1.00 95.12 160 LEU A N 1
ATOM 1240 C CA . LEU A 1 160 ? 9.666 -2.149 -8.635 1.00 95.12 160 LEU A CA 1
ATOM 1241 C C . LEU A 1 160 ? 8.494 -2.567 -9.527 1.00 95.12 160 LEU A C 1
ATOM 1243 O O . LEU A 1 160 ? 7.459 -1.902 -9.553 1.00 95.12 160 LEU A O 1
ATOM 1247 N N . TRP A 1 161 ? 8.646 -3.660 -10.271 1.00 94.06 161 TRP A N 1
ATOM 1248 C CA . TRP A 1 161 ? 7.664 -4.085 -11.270 1.00 94.06 161 TRP A CA 1
ATOM 1249 C C . TRP A 1 161 ? 6.625 -5.056 -10.698 1.00 94.06 161 TRP A C 1
ATOM 1251 O O . TRP A 1 161 ? 6.891 -5.729 -9.701 1.00 94.06 161 TRP A O 1
ATOM 1261 N N . PRO A 1 162 ? 5.442 -5.175 -11.326 1.00 94.94 162 PRO A N 1
ATOM 1262 C CA . PRO A 1 162 ? 4.450 -6.167 -10.925 1.00 94.94 162 PRO A CA 1
ATOM 1263 C C . PRO A 1 162 ? 5.003 -7.601 -10.889 1.00 94.94 162 PRO A C 1
ATOM 1265 O O . PRO A 1 162 ? 5.762 -8.021 -11.763 1.00 94.94 162 PRO A O 1
ATOM 1268 N N . GLY A 1 163 ? 4.618 -8.352 -9.857 1.00 95.25 163 GLY A N 1
ATOM 1269 C CA . GLY A 1 163 ? 5.143 -9.683 -9.544 1.00 95.25 163 GLY A CA 1
ATOM 1270 C C . GLY A 1 163 ? 6.453 -9.679 -8.750 1.00 95.25 163 GLY A C 1
ATOM 1271 O O . GLY A 1 163 ? 6.946 -10.755 -8.414 1.00 95.25 163 GLY A O 1
ATOM 1272 N N . MET A 1 164 ? 7.015 -8.507 -8.439 1.00 96.75 164 MET A N 1
ATOM 1273 C CA . MET A 1 164 ? 8.259 -8.371 -7.682 1.00 96.75 164 MET A CA 1
ATOM 1274 C C . MET A 1 164 ? 8.023 -7.858 -6.263 1.00 96.75 164 MET A C 1
ATOM 1276 O O . MET A 1 164 ? 7.077 -7.119 -5.979 1.00 96.75 164 MET A O 1
ATOM 1280 N N . ALA A 1 165 ? 8.935 -8.229 -5.376 1.00 98.00 165 ALA A N 1
ATOM 1281 C CA . ALA A 1 165 ? 8.942 -7.853 -3.979 1.00 98.00 165 ALA A CA 1
ATOM 1282 C C . ALA A 1 165 ? 10.373 -7.630 -3.476 1.00 98.00 165 ALA A C 1
ATOM 1284 O O . ALA A 1 165 ? 11.335 -8.185 -4.007 1.00 98.00 165 ALA A O 1
ATOM 1285 N N . LEU A 1 166 ? 10.490 -6.833 -2.418 1.00 98.12 166 LEU A N 1
ATOM 1286 C CA . LEU A 1 166 ? 11.711 -6.622 -1.650 1.00 98.12 166 LEU A CA 1
ATOM 1287 C C . LEU A 1 166 ? 11.372 -6.877 -0.184 1.00 98.12 166 LEU A C 1
ATOM 1289 O O . LEU A 1 166 ? 10.621 -6.107 0.414 1.00 98.12 166 LEU A O 1
ATOM 1293 N N . SER A 1 167 ? 11.901 -7.959 0.391 1.00 97.38 167 SER A N 1
ATOM 1294 C CA . SER A 1 167 ? 11.676 -8.306 1.804 1.00 97.38 167 SER A CA 1
ATOM 1295 C C . SER A 1 167 ? 12.386 -7.352 2.763 1.00 97.38 167 SER A C 1
ATOM 1297 O O . SER A 1 167 ? 12.051 -7.309 3.943 1.00 97.38 167 SER A O 1
ATOM 1299 N N . ARG A 1 168 ? 13.353 -6.578 2.268 1.00 96.50 168 ARG A N 1
ATOM 1300 C CA . ARG A 1 168 ? 14.088 -5.537 2.990 1.00 96.50 168 ARG A CA 1
ATOM 1301 C C . ARG A 1 168 ? 14.377 -4.389 2.042 1.00 96.50 168 ARG A C 1
ATOM 1303 O O . ARG A 1 168 ? 14.417 -4.587 0.831 1.00 96.50 168 ARG A O 1
ATOM 1310 N N . LEU A 1 169 ? 14.606 -3.203 2.592 1.00 94.81 169 LEU A N 1
ATOM 1311 C CA . LEU A 1 169 ? 14.861 -1.997 1.803 1.00 94.81 169 LEU A CA 1
ATOM 1312 C C . LEU A 1 169 ? 16.294 -1.454 1.915 1.00 94.81 169 LEU A C 1
ATOM 1314 O O . LEU A 1 169 ? 16.619 -0.463 1.260 1.00 94.81 169 LEU A O 1
ATOM 1318 N N . GLY A 1 170 ? 17.175 -2.084 2.698 1.00 92.69 170 GLY A N 1
ATOM 1319 C CA . GLY A 1 170 ? 18.575 -1.666 2.817 1.00 92.69 170 GLY A CA 1
ATOM 1320 C C . GLY A 1 170 ? 18.694 -0.180 3.176 1.00 92.69 170 GLY A C 1
ATOM 1321 O O . GLY A 1 170 ? 18.129 0.277 4.171 1.00 92.69 170 GLY A O 1
ATOM 1322 N N . ARG A 1 171 ? 19.375 0.616 2.341 1.00 92.06 171 ARG A N 1
ATOM 1323 C CA . ARG A 1 171 ? 19.523 2.068 2.570 1.00 92.06 171 ARG A CA 1
ATOM 1324 C C . ARG A 1 171 ? 18.219 2.876 2.481 1.00 92.06 171 ARG A C 1
ATOM 1326 O O . ARG A 1 171 ? 18.244 4.050 2.858 1.00 92.06 171 ARG A O 1
ATOM 1333 N N . TRP A 1 172 ? 17.153 2.292 1.931 1.00 93.31 172 TRP A N 1
ATOM 1334 C CA . TRP A 1 172 ? 15.814 2.879 1.772 1.00 93.31 172 TRP A CA 1
ATOM 1335 C C . TRP A 1 172 ? 14.877 2.554 2.935 1.00 93.31 172 TRP A C 1
ATOM 1337 O O . TRP A 1 172 ? 13.752 3.052 2.960 1.00 93.31 172 TRP A O 1
ATOM 1347 N N . ASN A 1 173 ? 15.324 1.710 3.870 1.00 94.81 173 ASN A N 1
ATOM 1348 C CA . ASN A 1 173 ? 14.553 1.353 5.049 1.00 94.81 173 ASN A CA 1
ATOM 1349 C C . ASN A 1 173 ? 14.158 2.613 5.812 1.00 94.81 173 ASN A C 1
ATOM 1351 O O . ASN A 1 173 ? 15.033 3.417 6.139 1.00 94.81 173 ASN A O 1
ATOM 1355 N N . ASP A 1 174 ? 12.862 2.761 6.081 1.00 92.88 174 ASP A N 1
ATOM 1356 C CA . ASP A 1 174 ? 12.310 3.885 6.832 1.00 92.88 174 ASP A CA 1
ATOM 1357 C C . ASP A 1 174 ? 12.656 5.246 6.210 1.00 92.88 174 ASP A C 1
ATOM 1359 O O . ASP A 1 174 ? 12.955 6.206 6.910 1.00 92.88 174 ASP A O 1
ATOM 1363 N N . LYS A 1 175 ? 12.645 5.333 4.873 1.00 93.00 175 LYS A N 1
ATOM 1364 C CA . LYS A 1 175 ? 12.846 6.603 4.148 1.00 93.00 175 LYS A CA 1
ATOM 1365 C C . LYS A 1 175 ? 11.764 6.941 3.143 1.00 93.00 175 LYS A C 1
ATOM 1367 O O . LYS A 1 175 ? 11.783 8.016 2.571 1.00 93.00 175 LYS A O 1
ATOM 1372 N N . ILE A 1 176 ? 10.864 6.010 2.834 1.00 94.06 176 ILE A N 1
ATOM 1373 C CA . ILE A 1 176 ? 9.856 6.251 1.802 1.00 94.06 176 ILE A CA 1
ATOM 1374 C C . ILE A 1 176 ? 8.832 7.252 2.348 1.00 94.06 176 ILE A C 1
ATOM 1376 O O . ILE A 1 176 ? 8.160 6.977 3.345 1.00 94.06 176 ILE A O 1
ATOM 1380 N N . SER A 1 177 ? 8.685 8.386 1.661 1.00 93.12 177 SER A N 1
ATOM 1381 C CA . SER A 1 177 ? 7.759 9.464 2.036 1.00 93.12 177 SER A CA 1
ATOM 1382 C C . SER A 1 177 ? 6.669 9.720 0.994 1.00 93.12 177 SER A C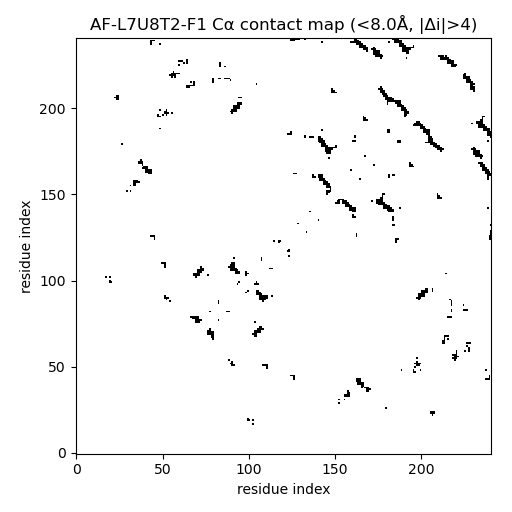 1
ATOM 1384 O O . SER A 1 177 ? 5.621 10.281 1.325 1.00 93.12 177 SER A O 1
ATOM 1386 N N . SER A 1 178 ? 6.856 9.293 -0.256 1.00 93.56 178 SER A N 1
ATOM 1387 C CA . SER A 1 178 ? 5.814 9.301 -1.290 1.00 93.56 178 SER A CA 1
ATOM 1388 C C . SER A 1 178 ? 5.984 8.138 -2.266 1.00 93.56 178 SER A C 1
ATOM 1390 O O . SER A 1 178 ? 7.054 7.526 -2.339 1.00 93.56 178 SER A O 1
ATOM 1392 N N . LEU A 1 179 ? 4.911 7.778 -2.976 1.00 95.19 179 LEU A N 1
ATOM 1393 C CA . LEU A 1 179 ? 4.939 6.663 -3.925 1.00 95.19 179 LEU A CA 1
ATOM 1394 C C . LEU A 1 179 ? 3.892 6.793 -5.032 1.00 95.19 179 LEU A C 1
ATOM 1396 O O . LEU A 1 179 ? 2.864 7.453 -4.856 1.00 95.19 179 LEU A O 1
ATOM 1400 N N . TRP A 1 180 ? 4.119 6.061 -6.121 1.00 92.88 180 TRP A N 1
ATOM 1401 C CA . TRP A 1 180 ? 3.116 5.739 -7.136 1.00 92.88 180 TRP A CA 1
ATOM 1402 C C . TRP A 1 180 ? 2.926 4.240 -7.258 1.00 92.88 180 TRP A C 1
ATOM 1404 O O . TRP A 1 180 ? 3.887 3.496 -7.456 1.00 92.88 180 TRP A O 1
ATOM 1414 N N . GLY A 1 181 ? 1.671 3.807 -7.177 1.00 92.25 181 GLY A N 1
ATOM 1415 C CA . GLY A 1 181 ? 1.294 2.428 -7.422 1.00 92.25 181 GLY A CA 1
ATOM 1416 C C . GLY A 1 181 ? 1.480 2.050 -8.890 1.00 92.25 181 GLY A C 1
ATOM 1417 O O . GLY A 1 181 ? 1.204 2.842 -9.793 1.00 92.25 181 GLY A O 1
ATOM 1418 N N . ALA A 1 182 ? 1.906 0.814 -9.140 1.00 91.69 182 ALA A N 1
ATOM 1419 C CA . ALA A 1 182 ? 2.130 0.323 -10.495 1.00 91.69 182 ALA A CA 1
ATOM 1420 C C . ALA A 1 182 ? 0.815 0.338 -11.307 1.00 91.69 182 ALA A C 1
ATOM 1422 O O . ALA A 1 182 ? -0.160 -0.299 -10.894 1.00 91.69 182 ALA A O 1
ATOM 1423 N N . PRO A 1 183 ? 0.753 0.993 -12.485 1.00 89.44 183 PRO A N 1
ATOM 1424 C CA . PRO A 1 183 ? -0.476 1.068 -13.281 1.00 89.44 183 PRO A CA 1
ATOM 1425 C C . PRO A 1 183 ? -0.997 -0.292 -13.747 1.00 89.44 183 PRO A C 1
ATOM 1427 O O . PRO A 1 183 ? -2.192 -0.440 -13.996 1.00 89.44 183 PRO A O 1
ATOM 1430 N N . CYS A 1 184 ? -0.107 -1.276 -13.879 1.00 90.44 184 CYS A N 1
ATOM 1431 C CA . CYS A 1 184 ? -0.400 -2.608 -14.403 1.00 90.44 184 CYS A CA 1
ATOM 1432 C C . CYS A 1 184 ? -0.442 -3.710 -13.341 1.00 90.44 184 CYS A C 1
ATOM 1434 O O . CYS A 1 184 ? -0.687 -4.861 -13.687 1.00 90.44 184 CYS A O 1
ATOM 1436 N N . ALA A 1 185 ? -0.227 -3.360 -12.076 1.00 93.00 185 ALA A N 1
ATOM 1437 C CA . ALA A 1 185 ? -0.549 -4.208 -10.935 1.00 93.00 185 ALA A CA 1
ATOM 1438 C C . ALA A 1 185 ? -2.044 -4.095 -10.595 1.00 93.00 185 ALA A C 1
ATOM 1440 O O . ALA A 1 185 ? -2.744 -3.259 -11.171 1.00 93.00 185 ALA A O 1
ATOM 1441 N N . THR A 1 186 ? -2.527 -4.877 -9.633 1.00 95.25 186 THR A N 1
ATOM 1442 C CA . THR A 1 186 ? -3.753 -4.553 -8.885 1.00 95.25 186 THR A CA 1
ATOM 1443 C C . THR A 1 186 ? -3.387 -3.767 -7.634 1.00 95.25 186 THR A C 1
ATOM 1445 O O . THR A 1 186 ? -4.042 -2.767 -7.340 1.00 95.25 186 THR A O 1
ATOM 1448 N N . TRP A 1 187 ? -2.312 -4.165 -6.941 1.00 97.62 187 TRP A N 1
ATOM 1449 C CA . TRP A 1 187 ? -1.897 -3.538 -5.688 1.00 97.62 187 TRP A CA 1
ATOM 1450 C C . TRP A 1 187 ? -0.388 -3.333 -5.594 1.00 97.62 187 TRP A C 1
ATOM 1452 O O . TRP A 1 187 ? 0.405 -4.244 -5.830 1.00 97.62 187 TRP A O 1
ATOM 1462 N N . THR A 1 188 ? -0.005 -2.147 -5.137 1.00 97.94 188 THR A N 1
ATOM 1463 C CA . THR A 1 188 ? 1.291 -1.893 -4.509 1.00 97.94 188 THR A CA 1
ATOM 1464 C C . THR A 1 188 ? 1.095 -1.966 -2.999 1.00 97.94 188 THR A C 1
ATOM 1466 O O . THR A 1 188 ? 0.335 -1.183 -2.433 1.00 97.94 188 THR A O 1
ATOM 1469 N N . VAL A 1 189 ? 1.755 -2.917 -2.343 1.00 98.31 189 VAL A N 1
ATOM 1470 C CA . VAL A 1 189 ? 1.663 -3.138 -0.896 1.00 98.31 189 VAL A CA 1
ATOM 1471 C C . VAL A 1 189 ? 2.970 -2.719 -0.247 1.00 98.31 189 VAL A C 1
ATOM 1473 O O . VAL A 1 189 ? 4.036 -3.230 -0.594 1.00 98.31 189 VAL A O 1
ATOM 1476 N N . ILE A 1 190 ? 2.886 -1.800 0.709 1.00 97.88 190 ILE A N 1
ATOM 1477 C CA . ILE A 1 190 ? 4.011 -1.423 1.565 1.00 97.88 190 ILE A CA 1
ATOM 1478 C C . ILE A 1 190 ? 3.776 -1.958 2.975 1.00 97.88 190 ILE A C 1
ATOM 1480 O O . ILE A 1 190 ? 2.651 -1.951 3.484 1.00 97.88 190 ILE A O 1
ATOM 1484 N N . HIS A 1 191 ? 4.846 -2.440 3.594 1.00 97.06 191 HIS A N 1
ATOM 1485 C CA . HIS A 1 191 ? 4.818 -3.106 4.890 1.00 97.06 191 HIS A CA 1
ATOM 1486 C C . HIS A 1 191 ? 5.649 -2.324 5.896 1.00 97.06 191 HIS A C 1
ATOM 1488 O O . HIS A 1 191 ? 6.739 -1.835 5.575 1.00 97.06 191 HIS A O 1
ATOM 1494 N N . GLN A 1 192 ? 5.133 -2.242 7.120 1.00 93.81 192 GLN A N 1
ATOM 1495 C CA . GLN A 1 192 ? 5.792 -1.532 8.213 1.00 93.81 192 GLN A CA 1
ATOM 1496 C C . GLN A 1 192 ? 7.152 -2.154 8.559 1.00 93.81 192 GLN A C 1
ATOM 1498 O O . GLN A 1 192 ? 8.098 -1.444 8.873 1.00 93.81 192 GLN A O 1
ATOM 1503 N N . HIS A 1 193 ? 7.265 -3.481 8.496 1.00 93.25 193 HIS A N 1
ATOM 1504 C CA . HIS A 1 193 ? 8.483 -4.189 8.877 1.00 93.2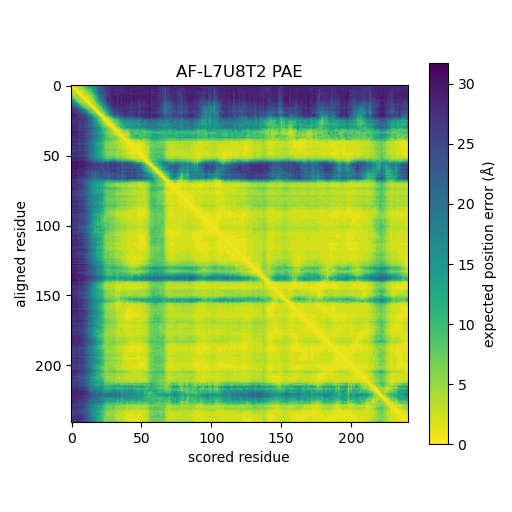5 193 HIS A CA 1
ATOM 1505 C C . HIS A 1 193 ? 9.081 -4.974 7.713 1.00 93.25 193 HIS A C 1
ATOM 1507 O O . HIS A 1 193 ? 8.445 -5.225 6.686 1.00 93.25 193 HIS A O 1
ATOM 1513 N N . SER A 1 194 ? 10.342 -5.363 7.892 1.00 95.62 194 SER A N 1
ATOM 1514 C CA . SER A 1 194 ? 11.019 -6.315 7.014 1.00 95.62 194 SER A CA 1
ATOM 1515 C C . SER A 1 194 ? 10.289 -7.663 6.990 1.00 95.62 194 SER A C 1
ATOM 1517 O O . SER A 1 194 ? 9.494 -7.990 7.875 1.00 95.62 194 SER A O 1
ATOM 1519 N N . ASP A 1 195 ? 10.602 -8.465 5.980 1.00 96.56 195 ASP A N 1
ATOM 1520 C CA . ASP A 1 195 ? 10.048 -9.796 5.742 1.00 96.56 195 ASP A CA 1
ATOM 1521 C C . ASP A 1 195 ? 8.508 -9.789 5.627 1.00 96.56 195 ASP A C 1
ATOM 1523 O O . ASP A 1 195 ? 7.855 -10.749 6.033 1.00 96.56 195 ASP A O 1
ATOM 1527 N N . PHE A 1 196 ? 7.938 -8.701 5.085 1.00 96.75 196 PHE A N 1
ATOM 1528 C CA . PHE A 1 196 ? 6.501 -8.530 4.814 1.00 96.75 196 PHE A CA 1
ATOM 1529 C C . PHE A 1 196 ? 5.611 -8.560 6.069 1.00 96.75 196 PHE A C 1
ATOM 1531 O O . PHE A 1 196 ? 4.483 -9.060 6.066 1.00 96.75 196 PHE A O 1
ATOM 1538 N N . LYS A 1 197 ? 6.140 -8.039 7.181 1.00 94.62 197 LYS A N 1
ATOM 1539 C CA . LYS A 1 197 ? 5.481 -8.051 8.493 1.00 94.62 197 LYS A CA 1
ATOM 1540 C C . LYS A 1 197 ? 4.905 -6.694 8.882 1.00 94.62 197 LYS A C 1
ATOM 1542 O O . LYS A 1 197 ? 5.183 -5.656 8.286 1.00 94.62 197 LYS A O 1
ATOM 1547 N N . GLY A 1 198 ? 4.135 -6.725 9.966 1.00 92.00 198 GLY A N 1
ATOM 1548 C CA . GLY A 1 198 ? 3.511 -5.548 10.552 1.00 92.00 198 GLY A CA 1
ATOM 1549 C C . GLY A 1 198 ? 2.265 -5.121 9.796 1.00 92.00 198 GLY A C 1
ATOM 1550 O O . GLY A 1 198 ? 1.635 -5.911 9.078 1.00 92.00 198 GLY A O 1
ATOM 1551 N N . ARG A 1 199 ? 1.898 -3.855 10.002 1.00 93.31 199 ARG A N 1
ATOM 1552 C CA . ARG A 1 199 ? 0.781 -3.223 9.299 1.00 93.31 199 ARG A CA 1
ATOM 1553 C C . ARG A 1 199 ? 1.087 -3.126 7.811 1.00 93.31 199 ARG A C 1
ATOM 1555 O O . ARG A 1 199 ? 2.249 -3.176 7.404 1.00 93.31 199 ARG A O 1
ATOM 1562 N N . LYS A 1 200 ? 0.031 -2.992 7.008 1.00 95.81 200 LYS A N 1
ATOM 1563 C CA . LYS A 1 200 ? 0.117 -2.987 5.541 1.00 95.81 200 LYS A CA 1
ATOM 1564 C C . LYS A 1 200 ? -0.705 -1.854 4.961 1.00 95.81 200 LYS A C 1
ATOM 1566 O O . LYS A 1 200 ? -1.865 -1.699 5.341 1.00 95.81 200 LYS A O 1
ATOM 1571 N N . LEU A 1 201 ? -0.133 -1.097 4.033 1.00 96.62 201 LEU A N 1
ATOM 1572 C CA . LEU A 1 201 ? -0.865 -0.129 3.223 1.00 96.62 201 LEU A CA 1
ATOM 1573 C C . LEU A 1 201 ? -0.941 -0.649 1.789 1.00 96.62 201 LEU A C 1
ATOM 1575 O O . LEU A 1 201 ? 0.075 -0.856 1.128 1.00 96.62 201 LEU A O 1
ATOM 1579 N N . TRP A 1 202 ? -2.169 -0.866 1.339 1.00 97.81 202 TRP A N 1
ATOM 1580 C CA . TRP A 1 202 ? -2.530 -1.331 0.012 1.00 97.81 202 TRP A CA 1
ATOM 1581 C C . TRP A 1 202 ? -2.905 -0.127 -0.839 1.00 97.81 202 TRP A C 1
ATOM 1583 O O . TRP A 1 202 ? -3.888 0.564 -0.562 1.00 97.81 202 TRP A O 1
ATOM 1593 N N . VAL A 1 203 ? -2.120 0.116 -1.878 1.00 96.69 203 VAL A N 1
ATOM 1594 C CA . VAL A 1 203 ? -2.308 1.231 -2.802 1.00 96.69 203 VAL A CA 1
ATOM 1595 C C . VAL A 1 203 ? -2.757 0.670 -4.136 1.00 96.69 203 VAL A C 1
ATOM 1597 O O . VAL A 1 203 ? -2.051 -0.137 -4.748 1.00 96.69 203 VAL A O 1
ATOM 1600 N N . TYR A 1 204 ? -3.964 1.046 -4.549 1.00 95.25 204 TYR A N 1
ATOM 1601 C CA . TYR A 1 204 ? -4.558 0.514 -5.765 1.00 95.25 204 TYR A CA 1
ATOM 1602 C C . TYR A 1 204 ? -3.794 0.979 -7.007 1.00 95.25 204 TYR A C 1
ATOM 1604 O O . TYR A 1 204 ? -3.032 1.951 -6.997 1.00 95.25 204 TYR A O 1
ATOM 1612 N N . ARG A 1 205 ? -3.966 0.239 -8.098 1.00 91.00 205 ARG A N 1
ATOM 1613 C CA . ARG A 1 205 ? -3.242 0.459 -9.349 1.00 91.00 205 ARG A CA 1
ATOM 1614 C C . ARG A 1 205 ? -3.329 1.899 -9.860 1.00 91.00 205 ARG A C 1
ATOM 1616 O O . ARG A 1 205 ? -4.408 2.473 -9.991 1.00 91.00 205 ARG A O 1
ATOM 1623 N N . GLY A 1 206 ? -2.174 2.468 -10.203 1.00 85.31 206 GLY A N 1
ATOM 1624 C CA . GLY A 1 206 ? -2.061 3.845 -10.693 1.00 85.31 206 GLY A CA 1
ATOM 1625 C C . GLY A 1 206 ? -2.441 4.924 -9.671 1.00 85.31 206 GLY A C 1
ATOM 1626 O O . GLY A 1 206 ? -2.522 6.095 -10.031 1.00 85.31 206 GLY A O 1
ATOM 1627 N N . THR A 1 207 ? -2.688 4.570 -8.410 1.00 90.44 207 THR A N 1
ATOM 1628 C CA . THR A 1 207 ? -2.914 5.556 -7.355 1.00 90.44 207 THR A CA 1
ATOM 1629 C C . THR A 1 207 ? -1.593 6.178 -6.927 1.00 90.44 207 THR A C 1
ATOM 1631 O O . THR A 1 207 ? -0.582 5.495 -6.751 1.00 90.44 207 THR A O 1
ATOM 1634 N N . ALA A 1 208 ? -1.627 7.490 -6.727 1.00 90.81 208 ALA A N 1
ATOM 1635 C CA . ALA A 1 208 ? -0.485 8.286 -6.341 1.00 90.81 208 ALA A CA 1
ATOM 1636 C C . ALA A 1 208 ? -0.642 8.806 -4.908 1.00 90.81 208 ALA A C 1
ATOM 1638 O O . ALA A 1 208 ? -1.682 9.361 -4.557 1.00 90.81 208 ALA A O 1
ATOM 1639 N N . ILE A 1 209 ? 0.379 8.616 -4.068 1.00 90.69 209 ILE A N 1
ATOM 1640 C CA . ILE A 1 209 ? 0.399 9.127 -2.696 1.00 90.69 209 ILE A CA 1
ATOM 1641 C C . ILE A 1 209 ? 1.507 10.158 -2.576 1.00 90.69 209 ILE A C 1
ATOM 1643 O O . ILE A 1 209 ? 2.677 9.829 -2.387 1.00 90.69 209 ILE A O 1
ATOM 1647 N N . ARG A 1 210 ? 1.101 11.427 -2.620 1.00 89.75 210 ARG A N 1
ATOM 1648 C CA . ARG A 1 210 ? 1.999 12.580 -2.538 1.00 89.75 210 ARG A CA 1
ATOM 1649 C C . ARG A 1 210 ? 2.760 12.660 -1.219 1.00 89.75 210 ARG A C 1
ATOM 1651 O O . ARG A 1 210 ? 3.861 13.194 -1.175 1.00 89.75 210 ARG A O 1
ATOM 1658 N N . SER A 1 211 ? 2.170 12.195 -0.123 1.00 89.44 211 SER A N 1
ATOM 1659 C CA . SER A 1 211 ? 2.849 12.161 1.169 1.00 89.44 211 SER A CA 1
ATOM 1660 C C . SER A 1 211 ? 2.232 11.110 2.086 1.00 89.44 211 SER A C 1
ATOM 1662 O O . SER A 1 211 ? 1.039 11.149 2.407 1.00 89.44 211 SER A O 1
ATOM 1664 N N . LEU A 1 212 ? 3.070 10.179 2.532 1.00 89.19 212 LEU A N 1
ATOM 1665 C CA . LEU A 1 212 ? 2.716 9.133 3.487 1.00 89.19 212 LEU A CA 1
ATOM 1666 C C . LEU A 1 212 ? 2.516 9.682 4.904 1.00 89.19 212 LEU A C 1
ATOM 1668 O O . LEU A 1 212 ? 1.846 9.042 5.709 1.00 89.19 212 LEU A O 1
ATOM 1672 N N . ARG A 1 213 ? 2.982 10.905 5.193 1.00 81.38 213 ARG A N 1
ATOM 1673 C CA . ARG A 1 213 ? 2.732 11.604 6.465 1.00 81.38 213 ARG A CA 1
ATOM 1674 C C . ARG A 1 213 ? 1.247 11.714 6.803 1.00 81.38 213 ARG A C 1
ATOM 1676 O O . ARG A 1 213 ? 0.895 11.668 7.973 1.00 81.38 213 ARG A O 1
ATOM 1683 N N . TRP A 1 214 ? 0.379 11.839 5.801 1.00 74.12 214 TRP A N 1
ATOM 1684 C CA . TRP A 1 214 ? -1.073 11.964 6.002 1.00 74.12 214 TRP A CA 1
ATOM 1685 C C . TRP A 1 214 ? -1.779 10.627 6.244 1.00 74.12 214 TRP A C 1
ATOM 1687 O O . TRP A 1 214 ? -2.963 10.599 6.569 1.00 74.12 214 TRP A O 1
ATOM 1697 N N . HIS A 1 215 ? -1.053 9.520 6.103 1.00 75.19 215 HIS A N 1
ATOM 1698 C CA . HIS A 1 215 ? -1.555 8.169 6.284 1.00 75.19 215 HIS A CA 1
ATOM 1699 C C . HIS A 1 215 ? -0.960 7.649 7.589 1.00 75.19 215 HIS A C 1
ATOM 1701 O O . HIS A 1 215 ? 0.216 7.309 7.645 1.00 75.19 215 HIS A O 1
ATOM 1707 N N . GLY A 1 216 ? -1.744 7.641 8.665 1.00 67.62 216 GLY A N 1
ATOM 1708 C CA . GLY A 1 216 ? -1.252 7.263 9.991 1.00 67.62 216 GLY A CA 1
ATOM 1709 C C . GLY A 1 216 ? -2.020 6.140 10.658 1.00 67.62 216 GLY A C 1
ATOM 1710 O O . GLY A 1 216 ? -3.041 5.685 10.152 1.00 67.62 216 GLY A O 1
ATOM 1711 N N . PHE A 1 217 ? -1.516 5.689 11.799 1.00 65.31 217 PHE A N 1
ATOM 1712 C CA . PHE A 1 217 ? -2.148 4.667 12.618 1.00 65.31 217 PHE A CA 1
ATOM 1713 C C . PHE A 1 217 ? -1.778 4.809 14.091 1.00 65.31 217 PHE A C 1
ATOM 1715 O O . PHE A 1 217 ? -0.746 5.380 14.442 1.00 65.31 217 PHE A O 1
ATOM 1722 N N . ALA A 1 218 ? -2.629 4.266 14.962 1.00 57.59 218 ALA A N 1
ATOM 1723 C CA . ALA A 1 218 ? -2.319 4.158 16.379 1.00 57.59 218 ALA A CA 1
ATOM 1724 C C . ALA A 1 218 ? -1.414 2.947 16.619 1.00 57.59 218 ALA A C 1
ATOM 1726 O O . ALA A 1 218 ? -1.695 1.843 16.147 1.00 57.59 218 ALA A O 1
ATOM 1727 N N . GLU A 1 219 ? -0.351 3.152 17.381 1.00 62.72 219 GLU A N 1
ATOM 1728 C CA . GLU A 1 219 ? 0.595 2.122 17.791 1.00 62.72 219 GLU A CA 1
ATOM 1729 C C . GLU A 1 219 ? 0.620 2.026 19.321 1.00 62.72 219 GLU A C 1
ATOM 1731 O O . GLU A 1 219 ? 0.329 3.001 20.024 1.00 62.72 219 GLU A O 1
ATOM 1736 N N . TRP A 1 220 ? 0.870 0.825 19.849 1.00 60.22 220 TRP A N 1
ATOM 1737 C CA . TRP A 1 220 ? 0.636 0.522 21.259 1.00 60.22 220 TRP A CA 1
ATOM 1738 C C . TRP A 1 220 ? 1.914 0.066 21.956 1.00 60.22 220 TRP A C 1
ATOM 1740 O O . TRP A 1 220 ? 2.430 -1.012 21.696 1.00 60.22 220 TRP A O 1
ATOM 1750 N N . TRP A 1 221 ? 2.404 0.853 22.910 1.00 56.00 221 TRP A N 1
ATOM 1751 C CA . TRP A 1 221 ? 3.560 0.491 23.724 1.00 56.00 221 TRP A CA 1
ATOM 1752 C C . TRP A 1 221 ? 3.171 0.430 25.204 1.00 56.00 221 TRP A C 1
ATOM 1754 O O . TRP A 1 221 ? 3.074 1.442 25.902 1.00 56.00 221 TRP A O 1
ATOM 1764 N N . GLY A 1 222 ? 2.920 -0.785 25.703 1.00 62.62 222 GLY A N 1
ATOM 1765 C CA . GLY A 1 222 ? 2.561 -1.011 27.105 1.00 62.62 222 GLY A CA 1
ATOM 1766 C C . GLY A 1 222 ? 1.260 -0.288 27.496 1.00 62.62 222 GLY A C 1
ATOM 1767 O O . GLY A 1 222 ? 0.209 -0.643 26.972 1.00 62.62 222 GLY A O 1
ATOM 1768 N N . PRO A 1 223 ? 1.266 0.679 28.433 1.00 57.25 223 PRO A N 1
ATOM 1769 C CA . PRO A 1 223 ? 0.073 1.455 28.780 1.00 57.25 223 PRO A CA 1
ATOM 1770 C C . PRO A 1 223 ? -0.122 2.721 27.922 1.00 57.25 223 PRO A C 1
ATOM 1772 O O . PRO A 1 223 ? -1.060 3.473 28.182 1.00 57.25 223 PRO A O 1
ATOM 1775 N N . PHE A 1 224 ? 0.752 2.996 26.946 1.00 59.44 224 PHE A N 1
ATOM 1776 C CA . PHE A 1 224 ? 0.731 4.236 26.170 1.00 59.44 224 PHE A CA 1
ATOM 1777 C C . PHE A 1 224 ? 0.425 3.965 24.696 1.00 59.44 224 PHE A C 1
ATOM 1779 O O . PHE A 1 224 ? 1.118 3.194 24.035 1.00 59.44 224 PHE A O 1
ATOM 1786 N N . ALA A 1 225 ? -0.597 4.640 24.177 1.00 61.88 225 ALA A N 1
ATOM 1787 C CA . ALA A 1 225 ? -0.881 4.695 22.751 1.00 61.88 225 ALA A CA 1
ATOM 1788 C C . ALA A 1 225 ? -0.218 5.939 22.157 1.00 61.88 225 ALA A C 1
ATOM 1790 O O . ALA A 1 225 ? -0.447 7.051 22.646 1.00 61.88 225 ALA A O 1
ATOM 1791 N N . TYR A 1 226 ? 0.565 5.768 21.100 1.00 68.31 226 TYR A N 1
A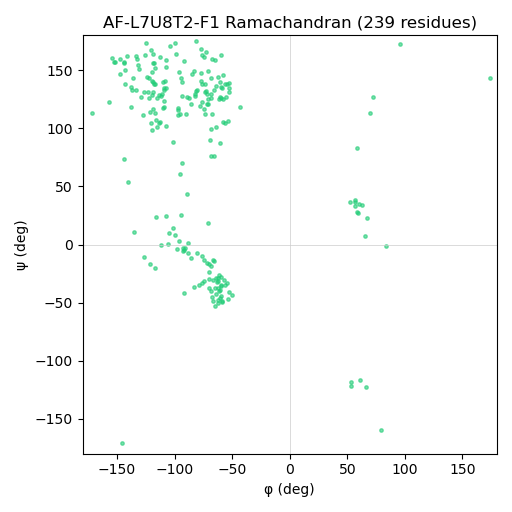TOM 1792 C CA . TYR A 1 226 ? 1.115 6.877 20.326 1.00 68.31 226 TYR A CA 1
ATOM 1793 C C . TYR A 1 226 ? 0.648 6.782 18.879 1.00 68.31 226 TYR A C 1
ATOM 1795 O O . TYR A 1 226 ? 0.040 5.796 18.458 1.00 68.31 226 TYR A O 1
ATOM 1803 N N . TRP A 1 227 ? 0.856 7.860 18.139 1.00 69.00 227 TRP A N 1
ATOM 1804 C CA . TRP A 1 227 ? 0.453 7.926 16.750 1.00 69.00 227 TRP A CA 1
ATOM 1805 C C . TRP A 1 227 ? 1.678 7.847 15.848 1.00 69.00 227 TRP A C 1
ATOM 1807 O O . TRP A 1 227 ? 2.679 8.511 16.103 1.00 69.00 227 TRP A O 1
ATOM 1817 N N . ALA A 1 228 ? 1.580 7.032 14.808 1.00 74.38 228 ALA A N 1
ATOM 1818 C CA . ALA A 1 228 ? 2.598 6.839 13.794 1.00 74.38 228 ALA A CA 1
ATOM 1819 C C . ALA A 1 228 ? 2.050 7.256 12.426 1.00 74.38 228 ALA A C 1
ATOM 1821 O O . ALA A 1 228 ? 0.841 7.242 12.189 1.00 74.38 228 ALA A O 1
ATOM 1822 N N . SER A 1 229 ? 2.943 7.613 11.507 1.00 82.75 229 SER A N 1
ATOM 1823 C CA . SER A 1 229 ? 2.606 7.799 10.095 1.00 82.75 229 SER A CA 1
ATOM 1824 C C . SER A 1 229 ? 3.382 6.815 9.237 1.00 82.75 229 SER A C 1
ATOM 1826 O O . SER A 1 229 ? 4.448 6.372 9.643 1.00 82.75 229 SER A O 1
ATOM 1828 N N . TRP A 1 230 ? 2.876 6.504 8.049 1.00 86.31 230 TRP A N 1
ATOM 1829 C CA . TRP A 1 230 ? 3.580 5.682 7.067 1.00 86.31 230 TRP A CA 1
ATOM 1830 C C . TRP A 1 230 ? 4.842 6.355 6.506 1.00 86.31 230 TRP A C 1
ATOM 1832 O O . TRP A 1 230 ? 5.641 5.680 5.861 1.00 86.31 230 TRP A O 1
ATOM 1842 N N . ASN A 1 231 ? 5.021 7.662 6.738 1.00 87.19 231 ASN A N 1
ATOM 1843 C CA . ASN A 1 231 ? 6.238 8.383 6.374 1.00 87.19 231 ASN A CA 1
ATOM 1844 C C . ASN A 1 231 ? 7.429 7.772 7.096 1.00 87.19 231 ASN A C 1
ATOM 1846 O O . ASN A 1 231 ? 7.387 7.671 8.322 1.00 87.19 231 ASN A O 1
ATOM 1850 N N . ASP A 1 232 ? 8.472 7.412 6.352 1.00 86.69 232 ASP A N 1
ATOM 1851 C CA . ASP A 1 232 ? 9.717 6.905 6.929 1.00 86.69 232 ASP A CA 1
ATOM 1852 C C . ASP A 1 232 ? 9.497 5.669 7.816 1.00 86.69 232 ASP A C 1
ATOM 1854 O O . ASP A 1 232 ? 10.115 5.516 8.863 1.00 86.69 232 ASP A O 1
ATOM 1858 N N . ARG A 1 233 ? 8.560 4.792 7.427 1.00 89.50 233 ARG A N 1
ATOM 1859 C CA . ARG A 1 233 ? 8.241 3.553 8.168 1.00 89.50 233 ARG A CA 1
ATOM 1860 C C . ARG A 1 233 ? 8.081 2.320 7.297 1.00 89.50 233 ARG A C 1
ATOM 1862 O O . ARG A 1 233 ? 7.537 1.307 7.725 1.00 89.50 233 ARG A O 1
ATOM 1869 N N . VAL A 1 234 ? 8.456 2.429 6.031 1.00 94.38 234 VAL A N 1
ATOM 1870 C CA . VAL A 1 234 ? 8.379 1.305 5.107 1.00 94.38 234 VAL A CA 1
ATOM 1871 C C . VAL A 1 234 ? 9.683 0.539 5.184 1.00 94.38 234 VAL A C 1
ATOM 1873 O O . VAL A 1 234 ? 10.754 1.109 4.974 1.00 94.38 234 VAL A O 1
ATOM 1876 N N . SER A 1 235 ? 9.577 -0.763 5.423 1.00 96.12 235 SER A N 1
ATOM 1877 C CA . SER A 1 235 ? 10.733 -1.655 5.539 1.00 96.12 235 SER A CA 1
ATOM 1878 C C . SER A 1 235 ? 10.711 -2.807 4.527 1.00 96.12 235 SER A C 1
ATOM 1880 O O . SER A 1 235 ? 11.744 -3.429 4.279 1.00 96.12 235 SER A O 1
ATOM 1882 N N . SER A 1 236 ? 9.561 -3.098 3.912 1.00 97.75 236 SER A N 1
ATOM 1883 C CA . SER A 1 236 ? 9.456 -4.037 2.788 1.00 97.75 236 SER A CA 1
ATOM 1884 C C . SER A 1 236 ? 8.282 -3.690 1.870 1.00 97.75 236 SER A C 1
ATOM 1886 O O . SER A 1 236 ? 7.350 -2.988 2.271 1.00 97.75 236 SER A O 1
ATOM 1888 N N . VAL A 1 237 ? 8.340 -4.134 0.612 1.00 98.25 237 VAL A N 1
ATOM 1889 C CA . VAL A 1 237 ? 7.349 -3.785 -0.423 1.00 98.25 237 VAL A CA 1
ATOM 1890 C C . VAL A 1 237 ? 7.059 -4.961 -1.352 1.00 98.25 237 VAL A C 1
ATOM 1892 O O . VAL A 1 237 ? 7.925 -5.803 -1.594 1.00 98.25 237 VAL A O 1
ATOM 1895 N N . GLN A 1 238 ? 5.843 -5.015 -1.894 1.00 97.94 238 GLN A N 1
ATOM 1896 C CA . GLN A 1 238 ? 5.391 -6.045 -2.833 1.00 97.94 238 GLN A CA 1
ATOM 1897 C C . GLN A 1 238 ? 4.464 -5.443 -3.887 1.00 97.94 238 GLN A C 1
ATOM 1899 O O . GLN A 1 238 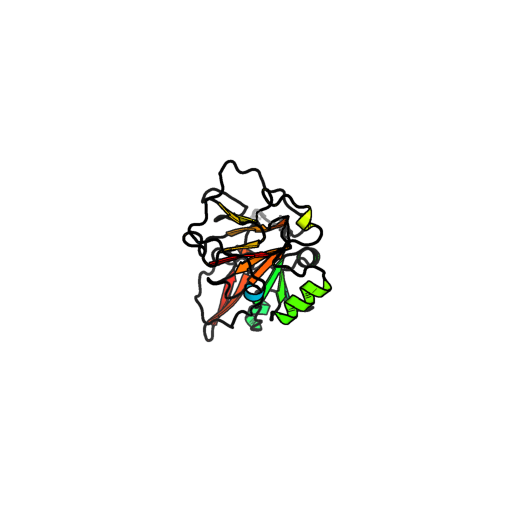? 3.586 -4.647 -3.557 1.00 97.94 238 GLN A O 1
ATOM 1904 N N . ILE A 1 239 ? 4.623 -5.839 -5.150 1.00 97.44 239 ILE A N 1
ATOM 1905 C CA . ILE A 1 239 ? 3.747 -5.412 -6.245 1.00 97.44 239 ILE A CA 1
ATOM 1906 C C . ILE A 1 239 ? 2.973 -6.631 -6.749 1.00 97.44 239 ILE A C 1
ATOM 1908 O O . ILE A 1 239 ? 3.528 -7.492 -7.430 1.00 97.44 239 ILE A O 1
ATOM 1912 N N . LEU A 1 240 ? 1.693 -6.718 -6.399 1.00 96.88 240 LEU A N 1
ATOM 1913 C CA . LEU A 1 240 ? 0.831 -7.855 -6.718 1.00 96.88 240 LEU A CA 1
ATOM 1914 C C . LEU A 1 240 ? 0.065 -7.614 -8.014 1.00 96.88 240 LEU A C 1
ATOM 1916 O O . LEU A 1 240 ? -0.422 -6.504 -8.257 1.00 96.88 240 LEU A O 1
ATOM 1920 N N . TRP A 1 241 ? -0.060 -8.666 -8.824 1.00 93.62 241 TRP A N 1
ATOM 1921 C CA . TRP A 1 241 ? -0.882 -8.608 -10.022 1.00 93.62 241 TRP A CA 1
ATOM 1922 C C . TRP A 1 241 ? -2.325 -8.382 -9.657 1.00 93.62 241 TRP A C 1
ATOM 1924 O O . TRP A 1 241 ? -2.836 -8.864 -8.627 1.00 93.62 241 TRP A O 1
#